Protein 7O23 (pdb70)

B-factor: mean 24.69, std 17.31, range [5.37, 80.98]

Structure (mmCIF, N/CA/C/O backbone):
data_7O23
#
_entry.id   7O23
#
_cell.length_a   57.390
_cell.length_b   57.390
_cell.length_c   516.530
_cell.angle_alpha   90.000
_cell.angle_beta   90.000
_cell.angle_gamma   120.000
#
_symmetry.space_group_name_H-M   'H 3 2'
#
loop_
_entity.id
_entity.type
_entity.pdbx_description
1 polymer 'Autotransporter adhesin BpaC,Autotransporter adhesin BpaC,General control transcription factor GCN4'
2 non-polymer GLYCEROL
3 non-polymer 'SODIUM ION'
4 water water
#
loop_
_atom_site.group_PDB
_atom_site.id
_atom_site.type_symbol
_atom_site.label_atom_id
_atom_site.label_alt_id
_atom_site.label_comp_id
_atom_site.label_asym_id
_atom_site.label_entity_id
_atom_site.label_seq_id
_atom_site.pdbx_PDB_ins_code
_atom_site.Cartn_x
_atom_site.Cartn_y
_atom_site.Cartn_z
_atom_site.occupancy
_atom_site.B_iso_or_equiv
_atom_site.auth_seq_id
_atom_site.auth_comp_id
_atom_site.auth_asym_id
_atom_site.auth_atom_id
_atom_site.pdbx_PDB_model_num
ATOM 1 N N . SER A 1 2 ? -9.64056 -10.88544 2.58156 1.000 63.91727 2 SER A N 1
ATOM 2 C CA . SER A 1 2 ? -10.82147 -11.26782 1.81692 1.000 64.36152 2 SER A CA 1
ATOM 3 C C . SER A 1 2 ? -12.11962 -11.03022 2.58856 1.000 62.99995 2 SER A C 1
ATOM 4 O O . SER A 1 2 ? -13.20260 -11.31594 2.08771 1.000 63.28113 2 SER A O 1
ATOM 11 N N . GLY A 1 3 ? -12.01534 -10.49352 3.80206 1.000 61.16065 3 GLY A N 1
ATOM 12 C CA . GLY A 1 3 ? -13.19938 -10.15205 4.55840 1.000 60.27283 3 GLY A CA 1
ATOM 13 C C . GLY A 1 3 ? -13.82740 -8.84140 4.10986 1.000 60.69188 3 GLY A C 1
ATOM 14 O O . GLY A 1 3 ? -13.23995 -8.05427 3.37041 1.000 61.28890 3 GLY A O 1
ATOM 18 N N . SER A 1 4 ? -15.05636 -8.61565 4.56983 1.000 60.44693 4 SER A N 1
ATOM 19 C CA . SER A 1 4 ? -15.75756 -7.37546 4.26379 1.000 61.40312 4 SER A CA 1
ATOM 20 C C . SER A 1 4 ? -15.05055 -6.18610 4.90234 1.000 61.83315 4 SER A C 1
ATOM 21 O O . SER A 1 4 ? -14.53917 -6.27671 6.02101 1.000 61.69706 4 SER A O 1
ATOM 29 N N . ASN A 1 5 ? -15.04579 -5.06068 4.19402 1.000 61.55080 5 ASN A N 1
ATOM 30 C CA . ASN A 1 5 ? -14.37629 -3.83928 4.64160 1.000 61.49178 5 ASN A CA 1
ATOM 31 C C . ASN A 1 5 ? -13.00344 -4.15971 5.23051 1.000 60.01996 5 ASN A C 1
ATOM 32 O O . ASN A 1 5 ? -12.68382 -3.83487 6.37490 1.000 58.67340 5 ASN A O 1
ATOM 43 N N . SER A 1 6 ? -12.18684 -4.81333 4.40962 1.000 59.96018 6 SER A N 1
ATOM 44 C CA . SER A 1 6 ? -10.90624 -5.33746 4.85087 1.000 59.39844 6 SER A CA 1
ATOM 45 C C . SER A 1 6 ? -9.84479 -5.10145 3.78981 1.000 59.89667 6 SER A C 1
ATOM 46 O O . SER A 1 6 ? -10.11460 -5.20863 2.58871 1.000 60.00994 6 SER A O 1
ATOM 54 N N . THR A 1 7 ? -8.63876 -4.78184 4.25214 1.000 60.68228 7 THR A N 1
ATOM 55 C CA . THR A 1 7 ? -7.47874 -4.54804 3.40860 1.000 62.02366 7 THR A CA 1
ATOM 56 C C . THR A 1 7 ? -6.35493 -5.46054 3.87371 1.000 62.08560 7 THR A C 1
ATOM 57 O O . THR A 1 7 ? -6.20054 -5.70439 5.07394 1.000 61.00479 7 THR A O 1
ATOM 68 N N . ALA A 1 8 ? -5.57131 -5.96395 2.91861 1.000 62.54028 8 ALA A N 1
ATOM 69 C CA . ALA A 1 8 ? -4.42125 -6.82443 3.20989 1.000 62.48443 8 ALA A CA 1
ATOM 70 C C . ALA A 1 8 ? -3.26885 -6.35395 2.32354 1.000 63.18232 8 ALA A C 1
ATOM 71 O O . ALA A 1 8 ? -3.16129 -6.75713 1.16067 1.000 64.42476 8 ALA A O 1
ATOM 78 N N . ASN A 1 9 ? -2.41645 -5.49572 2.87881 1.000 62.11828 9 ASN A N 1
ATOM 79 C CA . ASN A 1 9 ? -1.23472 -4.99551 2.19081 1.000 62.03530 9 ASN A CA 1
ATOM 80 C C . ASN A 1 9 ? -0.00827 -5.76488 2.66413 1.000 61.84416 9 ASN A C 1
ATOM 81 O O . ASN A 1 9 ? 0.14957 -6.02937 3.85943 1.000 61.06511 9 ASN A O 1
ATOM 92 N N . GLY A 1 10 ? 0.86240 -6.11063 1.72627 1.000 62.21564 10 GLY A N 1
ATOM 93 C CA . GLY A 1 10 ? 2.02796 -6.91176 2.02719 1.000 62.14869 10 GLY A CA 1
ATOM 94 C C . GLY A 1 10 ? 1.86282 -8.34900 1.56191 1.000 61.52988 10 GLY A C 1
ATOM 95 O O . GLY A 1 10 ? 0.75518 -8.87723 1.44221 1.000 61.07637 10 GLY A O 1
ATOM 99 N N . ALA A 1 11 ? 2.99585 -8.99592 1.30415 1.000 61.63789 11 ALA A N 1
ATOM 100 C CA . ALA A 1 11 ? 2.97381 -10.29624 0.64755 1.000 61.67599 11 ALA A CA 1
ATOM 101 C C . ALA A 1 11 ? 2.44394 -11.37790 1.58124 1.000 61.77311 11 ALA A C 1
ATOM 102 O O . ALA A 1 11 ? 2.87597 -11.49427 2.73346 1.000 61.51273 11 ALA A O 1
ATOM 109 N N . ASN A 1 12 ? 1.50940 -12.17648 1.06611 1.000 62.44869 12 ASN A N 1
ATOM 110 C CA . ASN A 1 12 ? 0.91288 -13.30497 1.77424 1.000 62.81712 12 ASN A CA 1
ATOM 111 C C . ASN A 1 12 ? 0.17755 -12.88036 3.04097 1.000 62.02186 12 ASN A C 1
ATOM 112 O O . ASN A 1 12 ? -0.02933 -13.69855 3.94243 1.000 61.34436 12 ASN A O 1
ATOM 123 N N . SER A 1 13 ? -0.21518 -11.61247 3.12558 1.000 61.87162 13 SER A N 1
ATOM 124 C CA . SER A 1 13 ? -1.05353 -11.16019 4.22186 1.000 62.53812 13 SER A CA 1
ATOM 125 C C . SER A 1 13 ? -2.49586 -11.59182 3.98391 1.000 60.92065 13 SER A C 1
ATOM 126 O O . SER A 1 13 ? -2.93304 -11.79936 2.84844 1.000 60.55591 13 SER A O 1
ATOM 134 N N . THR A 1 14 ? -3.24050 -11.72026 5.07703 1.000 59.87976 14 THR A N 1
ATOM 135 C CA . THR A 1 14 ? -4.59536 -12.24785 5.02511 1.000 59.42422 14 THR A CA 1
ATOM 136 C C . THR A 1 14 ? -5.49157 -11.38217 5.89226 1.000 57.94499 14 THR A C 1
ATOM 137 O O . THR A 1 14 ? -5.17181 -11.12321 7.05611 1.000 56.39367 14 THR A O 1
ATOM 148 N N . ALA A 1 15 ? -6.60618 -10.93340 5.32173 1.000 57.82981 15 ALA A N 1
ATOM 149 C CA . ALA A 1 15 ? -7.62055 -10.17417 6.04535 1.000 57.27412 15 ALA A CA 1
ATOM 150 C C . ALA A 1 15 ? -8.97035 -10.84182 5.77397 1.000 54.41354 15 ALA A C 1
ATOM 151 O O . ALA A 1 15 ? -9.80809 -10.31778 5.03792 1.000 54.50090 15 ALA A O 1
ATOM 158 N N . SER A 1 16 ? -9.16943 -12.01810 6.37484 1.000 52.98393 16 SER A N 1
ATOM 159 C CA A SER A 1 16 ? -10.39499 -12.78243 6.17530 0.276 52.60115 16 SER A CA 1
ATOM 160 C CA B SER A 1 16 ? -10.39567 -12.78007 6.17147 0.724 52.91397 16 SER A CA 1
ATOM 161 C C . SER A 1 16 ? -11.51982 -12.35408 7.10490 1.000 52.30044 16 SER A C 1
ATOM 162 O O . SER A 1 16 ? -12.69206 -12.42972 6.72217 1.000 51.19421 16 SER A O 1
ATOM 176 N N . GLY A 1 17 ? -11.19976 -11.92257 8.32087 1.000 51.06804 17 GLY A N 1
ATOM 177 C CA . GLY A 1 17 ? -12.23162 -11.42541 9.20260 1.000 50.39901 17 GLY A CA 1
ATOM 178 C C . GLY A 1 17 ? -12.95715 -10.23569 8.60578 1.000 50.63753 17 GLY A C 1
ATOM 179 O O . GLY A 1 17 ? -12.44220 -9.52465 7.73809 1.000 51.59791 17 GLY A O 1
ATOM 183 N N . ASP A 1 18 ? -14.19269 -10.03534 9.05792 1.000 49.51720 18 ASP A N 1
ATOM 184 C CA . ASP A 1 18 ? -14.92113 -8.82782 8.69415 1.000 50.25437 18 ASP A CA 1
ATOM 185 C C . ASP A 1 18 ? -14.28277 -7.63366 9.39414 1.000 49.78094 18 ASP A C 1
ATOM 186 O O . ASP A 1 18 ? -13.81214 -7.73940 10.53344 1.000 50.10619 18 ASP A O 1
ATOM 195 N N . ASN A 1 19 ? -14.25826 -6.49210 8.71194 1.000 49.43158 19 ASN A N 1
ATOM 196 C CA . ASN A 1 19 ? -13.69139 -5.26523 9.27239 1.000 49.94780 19 ASN A CA 1
ATOM 197 C C . ASN A 1 19 ? -12.25223 -5.47789 9.73977 1.000 50.27254 19 ASN A C 1
ATOM 198 O O . ASN A 1 19 ? -11.83556 -4.96137 10.77701 1.000 51.14489 19 ASN A O 1
ATOM 209 N N . SER A 1 20 ? -11.48760 -6.25519 8.97920 1.000 50.28566 20 SER A N 1
ATOM 210 C CA . SER A 1 20 ? -10.13894 -6.63344 9.37315 1.000 49.53870 20 SER A CA 1
ATOM 211 C C . SER A 1 20 ? -9.10829 -6.01829 8.43654 1.000 48.24610 20 SER A C 1
ATOM 212 O O . SER A 1 20 ? -9.37485 -5.78167 7.25626 1.000 48.30258 20 SER A O 1
ATOM 220 N N . THR A 1 21 ? -7.92338 -5.76027 8.98090 1.000 47.23531 21 THR A N 1
ATOM 221 C CA . THR A 1 21 ? -6.88262 -4.98520 8.30966 1.000 48.01912 21 THR A CA 1
ATOM 222 C C . THR A 1 21 ? -5.55376 -5.65734 8.63600 1.000 48.68353 21 THR A C 1
ATOM 223 O O . THR A 1 21 ? -5.02744 -5.48666 9.73980 1.000 47.72157 21 THR A O 1
ATOM 234 N N . ALA A 1 22 ? -5.02125 -6.41690 7.68664 1.000 50.42708 22 ALA A N 1
ATOM 235 C CA . ALA A 1 22 ? -3.71448 -7.04355 7.81953 1.000 50.56199 22 ALA A CA 1
ATOM 236 C C . ALA A 1 22 ? -2.69738 -6.24921 7.01360 1.000 49.95352 22 ALA A C 1
ATOM 237 O O . ALA A 1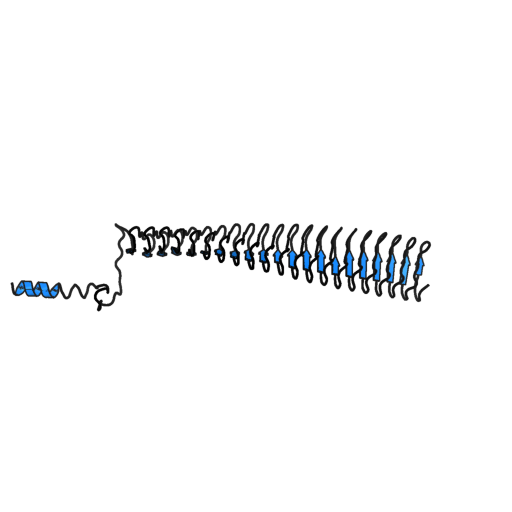 22 ? -2.99668 -5.77859 5.91291 1.000 51.05493 22 ALA A O 1
ATOM 244 N N . SER A 1 23 ? -1.49394 -6.10274 7.55700 1.000 48.29556 23 SER A N 1
ATOM 245 C CA . SER A 1 23 ? -0.44680 -5.37987 6.85039 1.000 48.73665 23 SER A CA 1
ATOM 246 C C . SER A 1 23 ? 0.91658 -5.88768 7.28581 1.000 50.10837 23 SER A C 1
ATOM 247 O O . SER A 1 23 ? 1.24306 -5.85707 8.47727 1.000 50.61364 23 SER A O 1
ATOM 255 N N . GLY A 1 24 ? 1.71057 -6.32666 6.31056 1.000 50.64346 24 GLY A N 1
ATOM 256 C CA . GLY A 1 24 ? 3.03661 -6.84936 6.56589 1.000 50.46922 24 GLY A CA 1
ATOM 257 C C . GLY A 1 24 ? 3.18972 -8.25889 6.03515 1.000 50.32241 24 GLY A C 1
ATOM 258 O O . GLY A 1 24 ? 2.19876 -8.98030 5.89616 1.000 50.91058 24 GLY A O 1
ATOM 262 N N . THR A 1 25 ? 4.42173 -8.65710 5.72612 1.000 50.64081 25 THR A N 1
ATOM 263 C CA . THR A 1 25 ? 4.67815 -9.99278 5.20054 1.000 50.68702 25 THR A CA 1
ATOM 264 C C . THR A 1 25 ? 4.09700 -11.04355 6.13956 1.000 49.35509 25 THR A C 1
ATOM 265 O O . THR A 1 25 ? 4.51851 -11.16170 7.29356 1.000 48.77152 25 THR A O 1
ATOM 276 N N . ASN A 1 26 ? 3.12785 -11.80851 5.64179 1.000 49.99257 26 ASN A N 1
ATOM 277 C CA . ASN A 1 26 ? 2.48137 -12.88423 6.38735 1.000 51.15372 26 ASN A CA 1
ATOM 278 C C . ASN A 1 26 ? 1.64772 -12.38300 7.56295 1.000 50.69090 26 ASN A C 1
ATOM 279 O O . ASN A 1 26 ? 1.38454 -13.14384 8.49932 1.000 50.28316 26 ASN A O 1
ATOM 290 N N . ALA A 1 27 ? 1.24007 -11.11751 7.55061 1.000 50.60872 27 ALA A N 1
ATOM 291 C CA . ALA A 1 27 ? 0.38004 -10.59541 8.60458 1.000 50.23555 27 ALA A CA 1
ATOM 292 C C . ALA A 1 27 ? -1.01032 -11.20293 8.45783 1.000 50.51635 27 ALA A C 1
ATOM 293 O O . ALA A 1 27 ? -1.63094 -11.09831 7.39460 1.000 50.78252 27 ALA A O 1
ATOM 300 N N . SER A 1 28 ? -1.50258 -11.83044 9.52522 1.000 48.55772 28 SER A N 1
ATOM 301 C CA A SER A 1 28 ? -2.75738 -12.57546 9.50266 0.647 48.63573 28 SER A CA 1
ATOM 302 C CA B SER A 1 28 ? -2.75880 -12.57369 9.49988 0.353 48.65973 28 SER A CA 1
ATOM 303 C C . SER A 1 28 ? -3.76885 -11.87231 10.40080 1.000 48.71738 28 SER A C 1
ATOM 304 O O . SER A 1 28 ? -3.64831 -11.91045 11.63085 1.000 49.89915 28 SER A O 1
ATOM 318 N N . ALA A 1 29 ? -4.76192 -11.23336 9.78654 1.000 47.73403 29 ALA A N 1
ATOM 319 C CA . ALA A 1 29 ? -5.87809 -10.60789 10.49188 1.000 47.57196 29 ALA A CA 1
ATOM 320 C C . ALA A 1 29 ? -7.12012 -11.42247 10.13096 1.000 46.70913 29 ALA A C 1
ATOM 321 O O . ALA A 1 29 ? -7.89963 -11.05997 9.24321 1.000 47.04813 29 ALA A O 1
ATOM 328 N N . THR A 1 30 ? -7.28497 -12.55548 10.82217 1.000 46.40514 30 THR A N 1
ATOM 329 C CA . THR A 1 30 ? -8.35656 -13.50780 10.55354 1.000 48.60631 30 THR A CA 1
ATOM 330 C C . THR A 1 30 ? -9.56021 -13.35470 11.47392 1.000 47.99805 30 THR A C 1
ATOM 331 O O . THR A 1 30 ? -10.65753 -13.78502 11.10441 1.000 49.08077 30 THR A O 1
ATOM 342 N N . GLY A 1 31 ? -9.39047 -12.77010 12.65603 1.000 46.03933 31 GLY A N 1
ATOM 343 C CA . GLY A 1 31 ? -10.52313 -12.56052 13.53093 1.000 45.01398 31 GLY A CA 1
ATOM 344 C C . GLY A 1 31 ? -11.43068 -11.45170 13.03581 1.000 45.23351 31 GLY A C 1
ATOM 345 O O . GLY A 1 31 ? -11.05271 -10.61049 12.21868 1.000 46.11963 31 GLY A O 1
ATOM 349 N N . GLU A 1 32 ? -12.66164 -11.46134 13.53693 1.000 44.59569 32 GLU A N 1
ATOM 350 C CA . GLU A 1 32 ? -13.58295 -10.36714 13.27163 1.000 46.96917 32 GLU A CA 1
ATOM 351 C C . GLU A 1 32 ? -13.07375 -9.10288 13.94245 1.000 47.05762 32 GLU A C 1
ATOM 352 O O . GLU A 1 32 ? -12.57593 -9.14487 15.06897 1.000 45.72128 32 GLU A O 1
ATOM 364 N N . ASN A 1 33 ? -13.20758 -7.96908 13.26154 1.000 47.38319 33 ASN A N 1
ATOM 365 C CA . ASN A 1 33 ? -12.69410 -6.70712 13.78812 1.000 46.68550 33 ASN A CA 1
ATOM 366 C C . ASN A 1 33 ? -11.24932 -6.87305 14.26238 1.000 46.38356 33 ASN A C 1
ATOM 367 O O . ASN A 1 33 ? -10.89341 -6.51027 15.38505 1.000 47.75930 33 ASN A O 1
ATOM 378 N N . SER A 1 34 ? -10.41809 -7.46979 13.41241 1.000 45.14070 34 SER A N 1
ATOM 379 C CA . SER A 1 34 ? -9.02455 -7.72106 13.74853 1.000 45.41695 34 SER A CA 1
ATOM 380 C C . SER A 1 34 ? -8.12146 -6.79392 12.94699 1.000 44.77864 34 SER A C 1
ATOM 381 O O . SER A 1 34 ? -8.46473 -6.36204 11.84667 1.000 45.81454 34 SER A O 1
ATOM 389 N N . THR A 1 35 ? -6.96027 -6.49138 13.51367 1.000 43.27059 35 THR A N 1
ATOM 390 C CA . THR A 1 35 ? -5.98056 -5.60904 12.89251 1.000 43.37648 35 THR A CA 1
ATOM 391 C C . THR A 1 35 ? -4.62037 -6.19376 13.22214 1.000 42.67865 35 THR A C 1
ATOM 392 O O . THR A 1 35 ? -4.26821 -6.31039 14.39735 1.000 40.20180 35 THR A O 1
ATOM 403 N N . ALA A 1 36 ? -3.88771 -6.61804 12.19969 1.000 44.03260 36 ALA A N 1
ATOM 404 C CA . ALA A 1 36 ? -2.57610 -7.22501 12.37615 1.000 43.32997 36 ALA A CA 1
ATOM 405 C C . ALA A 1 36 ? -1.56722 -6.39901 11.60275 1.000 42.66827 36 ALA A C 1
ATOM 406 O O . ALA A 1 36 ? -1.71995 -6.20295 10.38970 1.000 43.39994 36 ALA A O 1
ATOM 413 N N . THR A 1 37 ? -0.55321 -5.90754 12.30196 1.000 41.81497 37 THR A N 1
ATOM 414 C CA . THR A 1 37 ? 0.50541 -5.11164 11.70653 1.000 42.09751 37 THR A CA 1
ATOM 415 C C . THR A 1 37 ? 1.84421 -5.72923 12.07379 1.000 43.40176 37 THR A C 1
ATOM 416 O O . THR A 1 37 ? 2.10325 -5.97393 13.25765 1.000 43.31893 37 THR A O 1
ATOM 427 N N . GLY A 1 38 ? 2.70721 -5.91324 11.08584 1.000 44.57818 38 GLY A N 1
ATOM 428 C CA . GLY A 1 38 ? 4.03570 -6.44317 11.30033 1.000 44.34540 38 GLY A CA 1
ATOM 429 C C . GLY A 1 38 ? 4.21183 -7.80581 10.64822 1.000 44.27471 38 GLY A C 1
ATOM 430 O O . GLY A 1 38 ? 3.25603 -8.54903 10.41097 1.000 45.58332 38 GLY A O 1
ATOM 434 N N . THR A 1 39 ? 5.46784 -8.12695 10.34885 1.000 45.22798 39 THR A N 1
ATOM 435 C CA . THR A 1 39 ? 5.78117 -9.42463 9.76484 1.000 45.39338 39 THR A CA 1
ATOM 436 C C . THR A 1 39 ? 5.37540 -10.52698 10.73591 1.000 44.81175 39 THR A C 1
ATOM 437 O O . THR A 1 39 ? 5.72346 -10.48612 11.91733 1.000 43.39474 39 THR A O 1
ATOM 448 N N . ASP A 1 40 ? 4.64126 -11.51695 10.23623 1.000 45.21360 40 ASP A N 1
ATOM 449 C CA . ASP A 1 40 ? 4.21229 -12.67275 11.02242 1.000 45.86630 40 ASP A CA 1
ATOM 450 C C . ASP A 1 40 ? 3.31998 -12.28141 12.19523 1.000 44.49466 40 ASP A C 1
ATOM 451 O O . ASP A 1 40 ? 3.14821 -13.06274 13.14037 1.000 44.37623 40 ASP A O 1
ATOM 460 N N . SER A 1 41 ? 2.77547 -11.07073 12.17773 1.000 44.38359 41 SER A N 1
ATOM 461 C CA . SER A 1 41 ? 1.80899 -10.68396 13.19188 1.000 44.18310 41 SER A CA 1
ATOM 462 C C . SER A 1 41 ? 0.51810 -11.46683 12.99524 1.000 43.98406 41 SER A C 1
ATOM 463 O O . SER A 1 41 ? 0.16574 -11.86120 11.87855 1.000 42.46514 41 SER A O 1
ATOM 471 N N . THR A 1 42 ? -0.19611 -11.68241 14.09471 1.000 43.92797 42 THR A N 1
ATOM 472 C CA . THR A 1 42 ? -1.38981 -12.51775 14.08998 1.000 43.92052 42 THR A CA 1
ATOM 473 C C . THR A 1 42 ? -2.44907 -11.89456 14.98213 1.000 43.73445 42 THR A C 1
ATOM 474 O O . THR A 1 42 ? -2.21465 -11.68094 16.17506 1.000 43.55860 42 THR A O 1
ATOM 485 N N . ALA A 1 43 ? -3.60022 -11.58785 14.38864 1.000 42.46086 43 ALA A N 1
ATOM 486 C CA . ALA A 1 43 ? -4.79349 -11.11357 15.08230 1.000 41.23267 43 ALA A CA 1
ATOM 487 C C . ALA A 1 43 ? -5.91120 -12.07928 14.69907 1.000 40.53578 43 ALA A C 1
ATOM 488 O O . ALA A 1 43 ? -6.69614 -11.81516 13.78166 1.000 41.47963 43 ALA A O 1
ATOM 495 N N . SER A 1 44 ? -5.97326 -13.20949 15.40297 1.000 40.22131 44 SER A N 1
ATOM 496 C CA . SER A 1 44 ? -6.91876 -14.27391 15.09907 1.000 41.39034 44 SER A CA 1
ATOM 497 C C . SER A 1 44 ? -8.14763 -14.26748 15.99425 1.000 42.76755 44 SER A C 1
ATOM 498 O O . SER A 1 44 ? -9.16802 -14.85902 15.62289 1.000 43.81141 44 SER A O 1
ATOM 506 N N . GLY A 1 45 ? -8.07137 -13.64911 17.16750 1.000 42.63264 45 GLY A N 1
ATOM 507 C CA . GLY A 1 45 ? -9.22615 -13.59334 18.03141 1.000 41.83413 45 GLY A CA 1
ATOM 508 C C . GLY A 1 45 ? -10.27104 -12.62010 17.52544 1.000 42.04094 45 GLY A C 1
ATOM 509 O O . GLY A 1 45 ? -10.02412 -11.78313 16.65763 1.000 42.87631 45 GLY A O 1
ATOM 513 N N . SER A 1 46 ? -11.47393 -12.74975 18.07569 1.000 41.39506 46 SER A N 1
ATOM 514 C CA . SER A 1 46 ? -12.50465 -11.74802 17.85246 1.000 41.53037 46 SER A CA 1
ATOM 515 C C . SER A 1 46 ? -12.08971 -10.44457 18.51194 1.000 40.71049 46 SER A C 1
ATOM 516 O O . SER A 1 46 ? -11.62917 -10.43707 19.65576 1.000 40.96926 46 SER A O 1
ATOM 524 N N . ASN A 1 47 ? -12.28146 -9.33258 17.81432 1.000 40.13417 47 ASN A N 1
ATOM 525 C CA . ASN A 1 47 ? -11.90493 -8.02830 18.35124 1.000 40.68892 47 ASN A CA 1
ATOM 526 C C . ASN A 1 47 ? -10.46073 -8.06784 18.86207 1.000 39.79924 47 ASN A C 1
ATOM 527 O O . ASN A 1 47 ? -10.17841 -7.80712 20.03490 1.000 39.24364 47 ASN A O 1
ATOM 538 N N . SER A 1 48 ? -9.54285 -8.42250 17.96608 1.000 39.36753 48 SER A N 1
ATOM 539 C CA . SER A 1 48 ? -8.13690 -8.59123 18.30812 1.000 39.85379 48 SER A CA 1
ATOM 540 C C . SER A 1 48 ? -7.28066 -7.62754 17.50037 1.000 39.22277 48 SER A C 1
ATOM 541 O O . SER A 1 48 ? -7.60313 -7.29076 16.35963 1.000 39.82295 48 SER A O 1
ATOM 549 N N . THR A 1 49 ? -6.17499 -7.19916 18.10022 1.000 37.82591 49 THR A N 1
ATOM 550 C CA . THR A 1 49 ? -5.28723 -6.20593 17.50788 1.000 37.80490 49 THR A CA 1
ATOM 551 C C . THR A 1 49 ? -3.86165 -6.59783 17.85342 1.000 36.82816 49 THR A C 1
ATOM 552 O O . THR A 1 49 ? -3.51912 -6.69690 19.03293 1.000 35.56563 49 THR A O 1
ATOM 563 N N . ALA A 1 50 ? -3.03071 -6.81842 16.84244 1.000 38.62552 50 ALA A N 1
ATOM 564 C CA . ALA A 1 50 ? -1.64677 -7.21845 17.04268 1.000 38.36259 50 ALA A CA 1
ATOM 565 C C . ALA A 1 50 ? -0.74774 -6.23304 16.31731 1.000 37.71831 50 ALA A C 1
ATOM 566 O O . ALA A 1 50 ? -0.96347 -5.95432 15.13367 1.000 37.90778 50 ALA A O 1
ATOM 573 N N . ASN A 1 51 ? 0.24239 -5.68954 17.02212 1.000 38.79105 51 ASN A N 1
ATOM 574 C CA . ASN A 1 51 ? 1.22235 -4.80079 16.40612 1.000 40.07020 51 ASN A CA 1
ATOM 575 C C . ASN A 1 51 ? 2.62079 -5.23642 16.80495 1.000 40.26206 51 ASN A C 1
ATOM 576 O O . ASN A 1 51 ? 2.94383 -5.28463 17.99677 1.000 40.14138 51 ASN A O 1
ATOM 587 N N . GLY A 1 52 ? 3.44121 -5.54904 15.81056 1.000 38.89177 52 GLY A N 1
ATOM 588 C CA . GLY A 1 52 ? 4.83466 -5.89060 16.02673 1.000 38.07671 52 GLY A CA 1
ATOM 589 C C . GLY A 1 52 ? 5.17037 -7.21456 15.37299 1.000 38.20502 52 GLY A C 1
ATOM 590 O O . GLY A 1 52 ? 4.31144 -8.07579 15.17562 1.000 38.09982 52 GLY A O 1
ATOM 594 N N . THR A 1 53 ? 6.43625 -7.37040 15.00803 1.000 39.33879 53 THR A N 1
ATOM 595 C CA . THR A 1 53 ? 6.87828 -8.61853 14.40320 1.000 39.28180 53 THR A CA 1
ATOM 596 C C . THR A 1 53 ? 6.55031 -9.78085 15.33488 1.000 39.22267 53 THR A C 1
ATOM 597 O O . THR A 1 53 ? 6.80577 -9.71425 16.53647 1.000 38.43487 53 THR A O 1
ATOM 608 N N . ASN A 1 54 ? 5.96001 -10.83954 14.77782 1.000 40.96900 54 ASN A N 1
ATOM 609 C CA . ASN A 1 54 ? 5.65206 -12.07345 15.50381 1.000 41.35545 54 ASN A CA 1
ATOM 610 C C . ASN A 1 54 ? 4.72656 -11.84249 16.70120 1.000 39.87549 54 ASN A C 1
ATOM 611 O O . ASN A 1 54 ? 4.60681 -12.70630 17.57641 1.000 40.10933 54 ASN A O 1
ATOM 622 N N . SER A 1 55 ? 4.07764 -10.68338 16.75286 1.000 38.87651 55 SER A N 1
ATOM 623 C CA . SER A 1 55 ? 3.06691 -10.42250 17.76773 1.000 38.37871 55 SER A CA 1
ATOM 624 C C . SER A 1 55 ? 1.84733 -11.30866 17.54344 1.000 38.85210 55 SER A C 1
ATOM 625 O O . SER A 1 55 ? 1.50804 -11.66581 16.41104 1.000 39.02479 55 SER A O 1
ATOM 633 N N . THR A 1 56 ? 1.18546 -11.67018 18.64062 1.000 37.89149 56 THR A N 1
ATOM 634 C CA . THR A 1 56 ? 0.04064 -12.56998 18.58939 1.000 38.90359 56 THR A CA 1
ATOM 635 C C . THR A 1 56 ? -1.07164 -12.05107 19.48313 1.000 37.95450 56 THR A C 1
ATOM 636 O O . THR A 1 56 ? -0.86934 -11.87984 20.68750 1.000 38.54150 56 THR A O 1
ATOM 647 N N . ALA A 1 57 ? -2.25274 -11.85529 18.90501 1.000 36.35592 57 ALA A N 1
ATOM 648 C CA . ALA A 1 57 ? -3.47725 -11.52865 19.63422 1.000 36.93420 57 ALA A CA 1
ATOM 649 C C . ALA A 1 57 ? -4.49566 -12.59505 19.24566 1.000 37.74782 57 ALA A C 1
ATOM 650 O O . ALA A 1 57 ? -5.31347 -12.39970 18.33971 1.000 37.73451 57 ALA A O 1
ATOM 657 N N . SER A 1 58 ? -4.43117 -13.74187 19.92013 1.000 38.18728 58 SER A N 1
ATOM 658 C CA . SER A 1 58 ? -5.29437 -14.86868 19.58879 1.000 39.60191 58 SER A CA 1
ATOM 659 C C . SER A 1 58 ? -6.46002 -15.03776 20.55192 1.000 39.85038 58 SER A C 1
ATOM 660 O O . SER A 1 58 ? -7.42667 -15.72665 20.21282 1.000 41.46532 58 SER A O 1
ATOM 668 N N . GLY A 1 59 ? -6.40287 -14.43377 21.73253 1.000 39.66966 59 GLY A N 1
ATOM 669 C CA . GLY A 1 59 ? -7.56766 -14.41385 22.58416 1.000 38.05478 59 GLY A CA 1
ATOM 670 C C . GLY A 1 59 ? -8.68185 -13.57720 21.98882 1.000 38.25013 59 GLY A C 1
ATOM 671 O O . GLY A 1 59 ? -8.46453 -12.68897 21.16170 1.000 37.03697 59 GLY A O 1
ATOM 675 N N . ASN A 1 60 ? -9.90968 -13.88923 22.39434 1.000 38.59231 60 ASN A N 1
ATOM 676 C CA . ASN A 1 60 ? -11.01932 -12.98806 22.12375 1.000 38.32149 60 ASN A CA 1
ATOM 677 C C . ASN A 1 60 ? -10.84076 -11.72238 22.95434 1.000 36.41359 60 ASN A C 1
ATOM 678 O O . ASN A 1 60 ? -10.49235 -11.78130 24.13708 1.000 35.68769 60 ASN A O 1
ATOM 689 N N . ASN A 1 61 ? -11.06054 -10.56990 22.32279 1.000 35.80314 61 ASN A N 1
ATOM 690 C CA . ASN A 1 61 ? -10.84217 -9.26858 22.95121 1.000 36.07352 61 ASN A CA 1
ATOM 691 C C . ASN A 1 61 ? -9.40031 -9.13617 23.44419 1.000 35.81224 61 ASN A C 1
ATOM 692 O O . ASN A 1 61 ? -9.14238 -8.75888 24.58922 1.000 35.23108 61 ASN A O 1
ATOM 703 N N . SER A 1 62 ? -8.45104 -9.45690 22.56613 1.000 37.06824 62 SER A N 1
ATOM 704 C CA . SER A 1 62 ? -7.03700 -9.41293 22.91091 1.000 35.87159 62 SER A CA 1
ATOM 705 C C . SER A 1 62 ? -6.32107 -8.32962 22.11310 1.000 34.81707 62 SER A C 1
ATOM 706 O O . SER A 1 62 ? -6.68213 -8.02652 20.97284 1.000 35.77624 62 SER A O 1
ATOM 714 N N . THR A 1 63 ? -5.27368 -7.78089 22.71491 1.000 33.83518 63 THR A N 1
ATOM 715 C CA . THR A 1 63 ? -4.46081 -6.72813 22.12182 1.000 33.77924 63 THR A CA 1
ATOM 716 C C . THR A 1 63 ? -3.02213 -7.02433 22.50273 1.000 32.97998 63 THR A C 1
ATOM 717 O O . THR A 1 63 ? -2.71497 -7.12919 23.69024 1.000 31.37473 63 THR A O 1
ATOM 728 N N . ALA A 1 64 ? -2.14964 -7.17815 21.51565 1.000 34.57323 64 ALA A N 1
ATOM 729 C CA . ALA A 1 64 ? -0.74349 -7.45275 21.75927 1.000 34.59528 64 ALA A CA 1
ATOM 730 C C . ALA A 1 64 ? 0.07740 -6.43003 20.99817 1.000 33.79572 64 ALA A C 1
ATOM 731 O O . ALA A 1 64 ? -0.14378 -6.21895 19.79952 1.000 32.57550 64 ALA A O 1
ATOM 738 N N . SER A 1 65 ? 1.00422 -5.78101 21.69301 1.000 36.02515 65 SER A N 1
ATOM 739 C CA . SER A 1 65 ? 1.83278 -4.75933 21.07787 1.000 37.72506 65 SER A CA 1
ATOM 740 C C . SER A 1 65 ? 3.28446 -4.98715 21.45454 1.000 36.28186 65 SER A C 1
ATOM 741 O O . SER A 1 65 ? 3.61537 -5.08046 22.64186 1.000 33.64536 65 SER A O 1
ATOM 749 N N . GLY A 1 66 ? 4.14537 -5.03628 20.44167 1.000 34.85195 66 GLY A N 1
ATOM 750 C CA . GLY A 1 66 ? 5.55574 -5.27782 20.65073 1.000 32.32495 66 GLY A CA 1
ATOM 751 C C . GLY A 1 66 ? 6.02958 -6.57223 20.03029 1.000 32.95951 66 GLY A C 1
ATOM 752 O O . GLY A 1 66 ? 5.22549 -7.47355 19.79343 1.000 32.91293 66 GLY A O 1
ATOM 756 N N . THR A 1 67 ? 7.32803 -6.67471 19.76513 1.000 34.47458 67 THR A N 1
ATOM 757 C CA . THR A 1 67 ? 7.85387 -7.87999 19.14025 1.000 36.03418 67 THR A CA 1
ATOM 758 C C . THR A 1 67 ? 7.61819 -9.07400 20.05409 1.000 35.53179 67 THR A C 1
ATOM 759 O O . THR A 1 67 ? 7.92441 -9.03050 21.24797 1.000 36.39572 67 THR A O 1
ATOM 770 N N . ASN A 1 68 ? 7.06881 -10.14310 19.48920 1.000 35.49787 68 ASN A N 1
ATOM 771 C CA . ASN A 1 68 ? 6.77455 -11.38341 20.19044 1.000 35.24934 68 ASN A CA 1
ATOM 772 C C . ASN A 1 68 ? 5.71724 -11.21603 21.27616 1.000 34.40062 68 ASN A C 1
ATOM 773 O O . ASN A 1 68 ? 5.44802 -12.17158 22.02012 1.000 35.55347 68 ASN A O 1
ATOM 784 N N . ALA A 1 69 ? 5.11788 -10.03382 21.40487 1.000 34.03224 69 ALA A N 1
ATOM 785 C CA . ALA A 1 69 ? 4.09360 -9.83560 22.42050 1.000 33.60995 69 ALA A CA 1
ATOM 786 C C . ALA A 1 69 ? 2.93293 -10.78712 22.17081 1.000 32.84318 69 ALA A C 1
ATOM 787 O O . ALA A 1 69 ? 2.53362 -11.02077 21.02350 1.000 32.70251 69 ALA A O 1
ATOM 794 N N . SER A 1 70 ? 2.37995 -11.33544 23.25103 1.000 32.99588 70 SER A N 1
ATOM 795 C CA . SER A 1 70 ? 1.42251 -12.42994 23.14038 1.000 34.30250 70 SER A CA 1
ATOM 796 C C . SER A 1 70 ? 0.26080 -12.21320 24.09615 1.000 34.07925 70 SER A C 1
ATOM 797 O O . SER A 1 70 ? 0.45535 -12.14976 25.31614 1.000 35.37739 70 SER A O 1
ATOM 805 N N . ALA A 1 71 ? -0.94182 -12.11599 23.53790 1.000 33.47923 71 ALA A N 1
ATOM 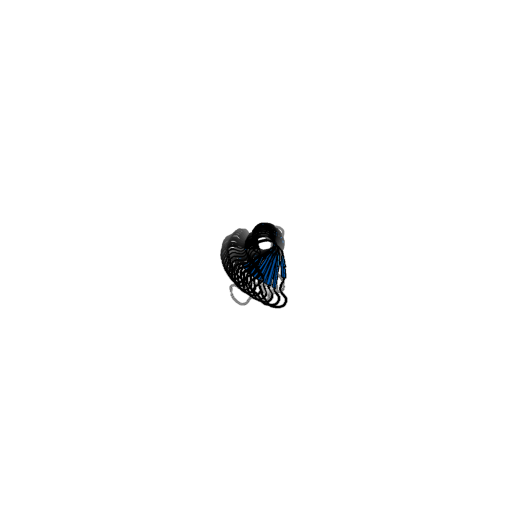806 C CA . ALA A 1 71 ? -2.19642 -11.97772 24.26967 1.000 34.30715 71 ALA A CA 1
ATOM 807 C C . ALA A 1 71 ? -3.07375 -13.15705 23.86592 1.000 34.89238 71 ALA A C 1
ATOM 808 O O . ALA A 1 71 ? -3.85739 -13.07522 22.91204 1.000 35.94872 71 ALA A O 1
ATOM 815 N N . THR A 1 72 ? -2.92940 -14.26830 24.58812 1.000 34.68695 72 THR A N 1
ATOM 816 C CA . THR A 1 72 ? -3.63061 -15.49967 24.24608 1.000 34.11564 72 THR A CA 1
ATOM 817 C C . THR A 1 72 ? -4.82987 -15.77324 25.13506 1.000 34.16101 72 THR A C 1
ATOM 818 O O . THR A 1 72 ? -5.63988 -16.64195 24.80365 1.000 34.23722 72 THR A O 1
ATOM 829 N N . GLY A 1 73 ? -4.94374 -15.08837 26.26526 1.000 33.70009 73 GLY A N 1
ATOM 830 C CA . GLY A 1 73 ? -6.09475 -15.27535 27.10922 1.000 33.25857 73 GLY A CA 1
ATOM 831 C C . GLY A 1 73 ? -7.31448 -14.54764 26.58447 1.000 32.95182 73 GLY A C 1
ATOM 832 O O . GLY A 1 73 ? -7.22874 -13.60803 25.79492 1.000 33.13428 73 GLY A O 1
ATOM 836 N N . GLU A 1 74 ? -8.48213 -15.01150 27.01515 1.000 33.05219 74 GLU A N 1
ATOM 837 C CA . GLU A 1 74 ? -9.70503 -14.25184 26.80409 1.000 33.40355 74 GLU A CA 1
ATOM 838 C C . GLU A 1 74 ? -9.57666 -12.92649 27.54787 1.000 31.94333 74 GLU A C 1
ATOM 839 O O . GLU A 1 74 ? -9.11418 -12.88260 28.69065 1.000 33.12365 74 GLU A O 1
ATOM 851 N N . ASN A 1 75 ? -9.90817 -11.83400 26.86526 1.000 31.16248 75 ASN A N 1
ATOM 852 C CA . ASN A 1 75 ? -9.84722 -10.49411 27.45050 1.000 31.42530 75 ASN A CA 1
ATOM 853 C C . ASN A 1 75 ? -8.43658 -10.15832 27.94593 1.000 29.65925 75 ASN A C 1
ATOM 854 O O . ASN A 1 75 ? -8.25097 -9.66701 29.06193 1.000 30.72349 75 ASN A O 1
ATOM 865 N N . SER A 1 76 ? -7.43486 -10.42069 27.10706 1.000 29.24811 76 SER A N 1
ATOM 866 C CA . SER A 1 76 ? -6.03811 -10.24284 27.48726 1.000 28.21228 76 SER A CA 1
ATOM 867 C C . SER A 1 76 ? -5.40369 -9.09092 26.71442 1.000 28.64008 76 SER A C 1
ATOM 868 O O . SER A 1 76 ? -5.75066 -8.82724 25.55831 1.000 29.24730 76 SER A O 1
ATOM 876 N N . THR A 1 77 ? -4.44958 -8.42302 27.35778 1.000 28.61263 77 THR A N 1
ATOM 877 C CA . THR A 1 77 ? -3.78835 -7.24624 26.80579 1.000 28.63550 77 THR A CA 1
ATOM 878 C C . THR A 1 77 ? -2.31890 -7.31639 27.18162 1.000 28.48754 77 THR A C 1
ATOM 879 O O . THR A 1 77 ? -1.99005 -7.42457 28.36161 1.000 28.55267 77 THR A O 1
ATOM 890 N N . ALA A 1 78 ? -1.43764 -7.25371 26.19098 1.000 29.22159 78 ALA A N 1
ATOM 891 C CA . ALA A 1 78 ? -0.00804 -7.38370 26.41995 1.000 29.27029 78 ALA A CA 1
ATOM 892 C C . ALA A 1 78 ? 0.69525 -6.27123 25.66970 1.000 27.32506 78 ALA A C 1
ATOM 893 O O . ALA A 1 78 ? 0.50876 -6.12302 24.45659 1.000 27.82599 78 ALA A O 1
ATOM 900 N N . THR A 1 79 ? 1.4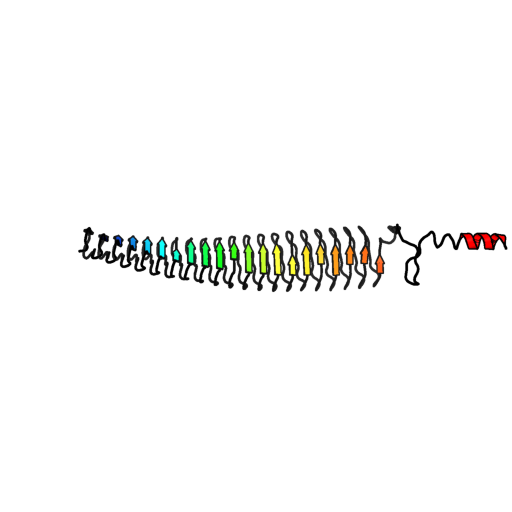6867 -5.46959 26.38679 1.000 27.06081 79 THR A N 1
ATOM 901 C CA . THR A 1 79 ? 2.27523 -4.41362 25.78988 1.000 30.28461 79 THR A CA 1
ATOM 902 C C . THR A 1 79 ? 3.73568 -4.65102 26.14233 1.000 28.78284 79 THR A C 1
ATOM 903 O O . THR A 1 79 ? 4.06475 -4.86584 27.31375 1.000 27.86105 79 THR A O 1
ATOM 914 N N . GLY A 1 80 ? 4.60479 -4.60151 25.13284 1.000 29.02785 80 GLY A N 1
ATOM 915 C CA . GLY A 1 80 ? 6.03497 -4.70502 25.35198 1.000 28.35395 80 GLY A CA 1
ATOM 916 C C . GLY A 1 80 ? 6.66364 -5.92091 24.69787 1.000 30.09812 80 GLY A C 1
ATOM 917 O O . GLY A 1 80 ? 5.98516 -6.92853 24.49782 1.000 32.71993 80 GLY A O 1
ATOM 921 N N . THR A 1 81 ? 7.94710 -5.84387 24.35040 1.000 31.69730 81 THR A N 1
ATOM 922 C CA . THR A 1 81 ? 8.61980 -6.99576 23.75853 1.000 33.10735 81 THR A CA 1
ATOM 923 C C . THR A 1 81 ? 8.55314 -8.18011 24.72035 1.000 32.00483 81 THR A C 1
ATOM 924 O O . THR A 1 81 ? 8.86652 -8.05546 25.90866 1.000 32.86246 81 THR A O 1
ATOM 935 N N . ASP A 1 82 ? 8.12324 -9.33041 24.20548 1.000 30.81701 82 ASP A N 1
ATOM 936 C CA . ASP A 1 82 ? 8.08461 -10.59185 24.94306 1.000 29.44242 82 ASP A CA 1
ATOM 937 C C . ASP A 1 82 ? 7.08786 -10.57644 26.10388 1.000 29.85999 82 ASP A C 1
ATOM 938 O O . ASP A 1 82 ? 7.13521 -11.44373 26.98084 1.000 31.55736 82 ASP A O 1
ATOM 947 N N . SER A 1 83 ? 6.17468 -9.61489 26.13476 1.000 30.01780 83 SER A N 1
ATOM 948 C CA . SER A 1 83 ? 5.12551 -9.64506 27.13823 1.000 28.87278 83 SER A CA 1
ATOM 949 C C . SER A 1 83 ? 4.16156 -10.79020 26.84021 1.000 29.41176 83 SER A C 1
ATOM 950 O O . SER A 1 83 ? 4.03212 -11.24368 25.70341 1.000 29.99273 83 SER A O 1
ATOM 958 N N . ALA A 1 84 ? 3.49453 -11.27885 27.88319 1.000 30.63371 84 ALA A N 1
ATOM 959 C CA . ALA A 1 84 ? 2.57937 -12.40469 27.74177 1.000 29.93184 84 ALA A CA 1
ATOM 960 C C . ALA A 1 84 ? 1.40506 -12.21047 28.68251 1.000 29.00942 84 ALA A C 1
ATOM 961 O O . ALA A 1 84 ? 1.59080 -12.15704 29.90440 1.000 27.95123 84 ALA A O 1
ATOM 968 N N . ALA A 1 85 ? 0.20548 -12.10681 28.12026 1.000 29.07334 85 ALA A N 1
ATOM 969 C CA . ALA A 1 85 ? -1.04022 -12.06108 28.88333 1.000 29.37304 85 ALA A CA 1
ATOM 970 C C . ALA A 1 85 ? -1.80897 -13.31732 28.49084 1.000 29.72849 85 ALA A C 1
ATOM 971 O O . ALA A 1 85 ? -2.53548 -13.32488 27.49065 1.000 31.04831 85 ALA A O 1
ATOM 978 N N . SER A 1 86 ? -1.64973 -14.38185 29.28199 1.000 28.84027 86 SER A N 1
ATOM 979 C CA . SER A 1 86 ? -2.17480 -15.69272 28.92668 1.000 29.35120 86 SER A CA 1
ATOM 980 C C . SER A 1 86 ? -3.34591 -16.14786 29.78035 1.000 28.67668 86 SER A C 1
ATOM 981 O O . SER A 1 86 ? -4.05865 -17.06829 29.37685 1.000 29.11482 86 SER A O 1
ATOM 989 N N . GLY A 1 87 ? -3.56425 -15.53841 30.94157 1.000 27.40499 87 GLY A N 1
ATOM 990 C CA . GLY A 1 87 ? -4.72878 -15.87079 31.72950 1.000 27.99157 87 GLY A CA 1
ATOM 991 C C . GLY A 1 87 ? -5.98847 -15.22854 31.18055 1.000 27.84010 87 GLY A C 1
ATOM 992 O O . GLY A 1 87 ? -5.94904 -14.34691 30.32471 1.000 27.49312 87 GLY A O 1
ATOM 996 N N . THR A 1 88 ? -7.13030 -15.71057 31.66215 1.000 28.93283 88 THR A N 1
ATOM 997 C CA . THR A 1 88 ? -8.38376 -15.00578 31.43527 1.000 29.03820 88 THR A CA 1
ATOM 998 C C . THR A 1 88 ? -8.33091 -13.67311 32.17751 1.000 27.33883 88 THR A C 1
ATOM 999 O O . THR A 1 88 ? -7.87825 -13.60306 33.31977 1.000 28.75170 88 THR A O 1
ATOM 1010 N N . ASN A 1 89 ? -8.76263 -12.60538 31.51270 1.000 27.31915 89 ASN A N 1
ATOM 1011 C CA . ASN A 1 89 ? -8.76758 -11.26332 32.09800 1.000 26.58593 89 ASN A CA 1
ATOM 1012 C C . ASN A 1 89 ? -7.38040 -10.84390 32.58678 1.000 24.86774 89 ASN A C 1
ATOM 1013 O O . ASN A 1 89 ? -7.21641 -10.36086 33.71202 1.000 24.16595 89 ASN A O 1
ATOM 1024 N N . SER A 1 90 ? -6.37727 -11.00817 31.72616 1.000 22.86708 90 SER A N 1
ATOM 1025 C CA . SER A 1 90 ? -4.98724 -10.76295 32.09763 1.000 23.56336 90 SER A CA 1
ATOM 1026 C C . SER A 1 90 ? -4.42615 -9.56940 31.33576 1.000 25.15771 90 SER A C 1
ATOM 1027 O O . SER A 1 90 ? -4.73498 -9.36962 30.15264 1.000 25.59406 90 SER A O 1
ATOM 1035 N N . THR A 1 91 ? -3.57056 -8.80119 32.00560 1.000 24.12075 91 THR A N 1
ATOM 1036 C CA . THR A 1 91 ? -3.02252 -7.56760 31.46077 1.000 23.63698 91 THR A CA 1
ATOM 1037 C C . THR A 1 91 ? -1.55490 -7.46881 31.83784 1.000 22.96385 91 THR A C 1
ATOM 1038 O O . THR A 1 91 ? -1.20666 -7.58757 33.01115 1.000 23.67025 91 THR A O 1
ATOM 1049 N N . ALA A 1 92 ? -0.70277 -7.24935 30.84224 1.000 24.18127 92 ALA A N 1
ATOM 1050 C CA . ALA A 1 92 ? 0.73576 -7.18226 31.03710 1.000 25.76407 92 ALA A CA 1
ATOM 1051 C C . ALA A 1 92 ? 1.25817 -5.95757 30.31078 1.000 26.19537 92 ALA A C 1
ATOM 1052 O O . ALA A 1 92 ? 0.89953 -5.72333 29.15164 1.000 25.35795 92 ALA A O 1
ATOM 1059 N N A ASN A 1 93 ? 2.05798 -5.14875 30.99875 0.425 26.38400 93 ASN A N 1
ATOM 1060 N N B ASN A 1 93 ? 2.11990 -5.19731 30.97696 0.575 25.99903 93 ASN A N 1
ATOM 1061 C CA A ASN A 1 93 ? 2.70221 -3.99418 30.38199 0.425 27.32667 93 ASN A CA 1
ATOM 1062 C CA B ASN A 1 93 ? 2.69804 -3.98042 30.41560 0.575 27.07606 93 ASN A CA 1
ATOM 1063 C C A ASN A 1 93 ? 4.16038 -3.97539 30.80668 0.425 25.48964 93 ASN A C 1
ATOM 1064 C C B ASN A 1 93 ? 4.16596 -3.94310 30.81419 0.575 25.33437 93 ASN A C 1
ATOM 1065 O O A ASN A 1 93 ? 4.46220 -3.90676 32.00165 0.425 25.46948 93 ASN A O 1
ATOM 1066 O O B ASN A 1 93 ? 4.48327 -3.83036 32.00212 0.575 25.70595 93 ASN A O 1
ATOM 1087 N N . GLY A 1 94 ? 5.05418 -4.05832 29.83059 1.000 24.24933 94 GLY A N 1
ATOM 1088 C CA . GLY A 1 94 ? 6.48346 -4.01168 30.07682 1.000 23.51460 94 GLY A CA 1
ATOM 1089 C C . GLY A 1 94 ? 7.18676 -5.19673 29.44529 1.000 25.47384 94 GLY A C 1
ATOM 1090 O O . GLY A 1 94 ? 6.60809 -6.26991 29.25829 1.000 24.88401 94 GLY A O 1
ATOM 1094 N N . THR A 1 95 ? 8.45902 -4.99961 29.11117 1.000 27.14333 95 THR A N 1
ATOM 1095 C CA . THR A 1 95 ? 9.21978 -6.03790 28.43421 1.000 28.06973 95 THR A CA 1
ATOM 1096 C C . THR A 1 95 ? 9.31260 -7.27618 29.31334 1.000 26.62866 95 THR A C 1
ATOM 1097 O O . THR A 1 95 ? 9.67996 -7.20275 30.49006 1.000 27.13484 95 THR A O 1
ATOM 1108 N N . ASN A 1 96 ? 8.94505 -8.41531 28.73774 1.000 26.67662 96 ASN A N 1
ATOM 1109 C CA . ASN A 1 96 ? 8.99179 -9.70001 29.41432 1.000 26.95558 96 ASN A CA 1
ATOM 1110 C C . ASN A 1 96 ? 8.07720 -9.75521 30.63143 1.000 26.71310 96 ASN A C 1
ATOM 1111 O O . ASN A 1 96 ? 8.29019 -10.57549 31.52871 1.000 28.07261 96 ASN A O 1
ATOM 1122 N N . SER A 1 97 ? 7.06869 -8.89003 30.70261 1.000 26.16527 97 SER A N 1
ATOM 1123 C CA . SER A 1 97 ? 6.08441 -9.01591 31.76743 1.000 25.83400 97 SER A CA 1
ATOM 1124 C C . SER A 1 97 ? 5.20090 -10.22274 31.48081 1.000 27.36321 97 SER A C 1
ATOM 1125 O O . SER A 1 97 ? 4.99071 -10.60723 30.32883 1.000 26.07328 97 SER A O 1
ATOM 1133 N N . THR A 1 98 ? 4.68476 -10.82963 32.54121 1.000 27.32380 98 THR A N 1
ATOM 1134 C CA . THR A 1 98 ? 3.85417 -12.01987 32.41778 1.000 27.20876 98 THR A CA 1
ATOM 1135 C C . THR A 1 98 ? 2.63947 -11.86802 33.31386 1.000 27.99270 98 THR A C 1
ATOM 1136 O O . THR A 1 98 ? 2.78431 -11.62720 34.51277 1.000 28.12625 98 THR A O 1
ATOM 1147 N N . ALA A 1 99 ? 1.45014 -12.00523 32.73699 1.000 24.36831 99 ALA A N 1
ATOM 1148 C CA . ALA A 1 99 ? 0.19610 -12.04639 33.48964 1.000 25.76162 99 ALA A CA 1
ATOM 1149 C C . ALA A 1 99 ? -0.43140 -13.37521 33.08469 1.000 23.72188 99 ALA A C 1
ATOM 1150 O O . ALA A 1 99 ? -1.17998 -13.45138 32.10457 1.000 24.48214 99 ALA A O 1
ATOM 1157 N N . SER A 1 100 ? -0.07221 -14.43793 33.81013 1.000 22.31485 100 SER A N 1
ATOM 1158 C CA . SER A 1 100 ? -0.46846 -15.79741 33.46537 1.000 24.84232 100 SER A CA 1
ATOM 1159 C C . SER A 1 100 ? -1.57382 -16.34243 34.34892 1.000 25.06681 100 SER A C 1
ATOM 1160 O O . SER A 1 100 ? -2.21998 -17.32451 33.97059 1.000 26.40949 100 SER A O 1
ATOM 1168 N N . GLY A 1 101 ? -1.80376 -15.73676 35.50797 1.000 25.88666 101 GLY A N 1
ATOM 1169 C CA . GLY A 1 101 ? -2.95525 -16.09757 36.29341 1.000 25.75725 101 GLY A CA 1
ATOM 1170 C C . GLY A 1 101 ? -4.23438 -15.57487 35.67334 1.000 25.46053 101 GLY A C 1
ATOM 1171 O O . GLY A 1 101 ? -4.24325 -14.64053 34.87072 1.000 24.87456 101 GLY A O 1
ATOM 1175 N N . ASP A 1 102 ? -5.34159 -16.20722 36.03415 1.000 25.10431 102 ASP A N 1
ATOM 1176 C CA . ASP A 1 102 ? -6.62951 -15.61927 35.71984 1.000 25.15538 102 ASP A CA 1
ATOM 1177 C C . ASP A 1 102 ? -6.82480 -14.37367 36.58109 1.000 23.11069 102 ASP A C 1
ATOM 1178 O O . ASP A 1 102 ? -6.46602 -14.34780 37.76011 1.000 22.67484 102 ASP A O 1
ATOM 1187 N N . ASN A 1 103 ? -7.35369 -13.31994 35.96594 1.000 23.73963 103 ASN A N 1
ATOM 1188 C CA . ASN A 1 103 ? -7.55705 -12.04053 36.63854 1.000 22.67865 103 ASN A CA 1
ATOM 1189 C C . ASN A 1 103 ? -6.23895 -11.47816 37.16301 1.000 21.58119 103 ASN A C 1
ATOM 1190 O O . ASN A 1 103 ? -6.16250 -10.99283 38.29207 1.000 20.88505 103 ASN A O 1
ATOM 1201 N N . SER A 1 104 ? -5.19436 -11.53937 36.34351 1.000 21.52622 104 SER A N 1
ATOM 1202 C CA . SER A 1 104 ? -3.86778 -11.10554 36.74671 1.000 21.36719 104 SER A CA 1
ATOM 1203 C C . SER A 1 104 ? -3.42816 -9.87956 35.95612 1.000 20.52137 104 SER A C 1
ATOM 1204 O O . SER A 1 104 ? -3.79214 -9.69594 34.79122 1.000 22.84318 104 SER A O 1
ATOM 1212 N N . THR A 1 105 ? -2.62884 -9.04059 36.61311 1.000 19.22802 105 THR A N 1
ATOM 1213 C CA . THR A 1 105 ? -2.21372 -7.75362 36.07949 1.000 19.88462 105 THR A CA 1
ATOM 1214 C C . THR A 1 105 ? -0.76574 -7.53649 36.48090 1.000 18.87714 105 THR A C 1
ATOM 1215 O O . THR A 1 105 ? -0.44988 -7.54416 37.67174 1.000 19.95476 105 THR A O 1
ATOM 1226 N N . ALA A 1 106 ? 0.10905 -7.34733 35.49001 1.000 18.91583 106 ALA A N 1
ATOM 1227 C CA . ALA A 1 106 ? 1.54144 -7.23499 35.72006 1.000 20.74645 106 ALA A CA 1
ATOM 1228 C C . ALA A 1 106 ? 2.09715 -6.05850 34.93703 1.000 20.65154 106 ALA A C 1
ATOM 1229 O O . ALA A 1 106 ? 1.93281 -5.99001 33.71254 1.000 21.44265 106 ALA A O 1
ATOM 1236 N N . SER A 1 107 ? 2.76689 -5.14428 35.63489 1.000 19.68702 107 SER A N 1
ATOM 1237 C CA . SER A 1 107 ? 3.23831 -3.89729 35.04655 1.000 21.17174 107 SER A CA 1
ATOM 1238 C C . SER A 1 107 ? 4.68332 -3.68282 35.47692 1.000 19.41447 107 SER A C 1
ATOM 1239 O O . SER A 1 107 ? 4.97794 -3.63498 36.67700 1.000 21.83018 107 SER A O 1
ATOM 1247 N N . GLY A 1 108 ? 5.57821 -3.59177 34.49727 1.000 21.69540 108 GLY A N 1
ATOM 1248 C CA . GLY A 1 108 ? 6.99023 -3.37858 34.72922 1.000 22.10671 108 GLY A CA 1
ATOM 1249 C C . GLY A 1 108 ? 7.78943 -4.44988 34.02024 1.000 22.52521 108 GLY A C 1
ATOM 1250 O O . GLY A 1 108 ? 7.30828 -5.56308 33.77627 1.000 23.91915 108 GLY A O 1
ATOM 1254 N N . THR A 1 109 ? 9.01710 -4.11507 33.66076 1.000 21.40237 109 THR A N 1
ATOM 1255 C CA . THR A 1 109 ? 9.87998 -5.08634 33.00485 1.000 23.33686 109 THR A CA 1
ATOM 1256 C C . THR A 1 109 ? 10.05721 -6.28554 33.92817 1.000 23.53558 109 THR A C 1
ATOM 1257 O O . THR A 1 109 ? 10.32292 -6.13428 35.12108 1.000 22.15733 109 THR A O 1
ATOM 1268 N N . ASN A 1 110 ? 9.84404 -7.47875 33.39107 1.000 24.11766 110 ASN A N 1
ATOM 1269 C CA . ASN A 1 110 ? 9.99496 -8.73392 34.12031 1.000 23.49753 110 ASN A CA 1
ATOM 1270 C C . ASN A 1 110 ? 9.02534 -8.87713 35.29617 1.000 22.67808 110 ASN A C 1
ATOM 1271 O O . ASN A 1 110 ? 9.23716 -9.73911 36.16056 1.000 20.83479 110 ASN A O 1
ATOM 1282 N N . ALA A 1 111 ? 7.98631 -8.04372 35.37512 1.000 21.66647 111 ALA A N 1
ATOM 1283 C CA . ALA A 1 111 ? 6.94937 -8.23679 36.38259 1.000 22.14636 111 ALA A CA 1
ATOM 1284 C C . ALA A 1 111 ? 6.17990 -9.52093 36.08756 1.000 22.85083 111 ALA A C 1
ATOM 1285 O O . ALA A 1 111 ? 5.96889 -9.88974 34.93243 1.000 21.79206 111 ALA A O 1
ATOM 1292 N N . SER A 1 112 ? 5.74138 -10.19870 37.14807 1.000 21.69615 112 SER A N 1
ATOM 1293 C CA . SER A 1 112 ? 5.16647 -11.53951 37.03434 1.000 23.58871 112 SER A CA 1
ATOM 1294 C C . SER A 1 112 ? 3.94770 -11.63861 37.93809 1.000 22.87150 112 SER A C 1
ATOM 1295 O O . SER A 1 112 ? 4.08941 -11.60881 39.15921 1.000 23.31958 112 SER A O 1
ATOM 1303 N N . ALA A 1 113 ? 2.75759 -11.76424 37.35109 1.000 22.22660 113 ALA A N 1
ATOM 1304 C CA . ALA A 1 113 ? 1.52265 -11.99121 38.11166 1.000 21.03728 113 ALA A CA 1
ATOM 1305 C C . ALA A 1 113 ? 1.01855 -13.36886 37.68417 1.000 21.58234 113 ALA A C 1
ATOM 1306 O O . ALA A 1 113 ? 0.34770 -13.50940 36.65781 1.000 21.61867 113 ALA A O 1
ATOM 1313 N N . THR A 1 114 ? 1.36895 -14.39308 38.46225 1.000 21.68322 114 THR A N 1
ATOM 1314 C CA . THR A 1 114 ? 1.08608 -15.77522 38.10501 1.000 23.08334 114 THR A CA 1
ATOM 1315 C C . THR A 1 114 ? -0.00011 -16.40958 38.95850 1.000 21.99099 114 THR A C 1
ATOM 1316 O O . THR A 1 114 ? -0.50248 -17.47677 38.59702 1.000 23.01540 114 THR A O 1
ATOM 1327 N N . GLY A 1 115 ? -0.38067 -15.78661 40.07374 1.000 21.14096 115 GLY A N 1
ATOM 1328 C CA . GLY A 1 115 ? -1.46215 -16.31852 40.86822 1.000 19.91671 115 GLY A CA 1
ATOM 1329 C C . GLY A 1 115 ? -2.82729 -15.91384 40.34133 1.000 19.91754 115 GLY A C 1
ATOM 1330 O O . GLY A 1 115 ? -2.96982 -14.96386 39.56873 1.000 21.05010 115 GLY A O 1
ATOM 1334 N N . GLU A 1 116 ? -3.84353 -16.65837 40.76869 1.000 21.54697 116 GLU A N 1
ATOM 1335 C CA . GLU A 1 116 ? -5.21362 -16.22667 40.53260 1.000 21.19708 116 GLU A CA 1
ATOM 1336 C C . GLU A 1 116 ? -5.44355 -14.90395 41.24764 1.000 20.36529 116 GLU A C 1
ATOM 1337 O O . GLU A 1 116 ? -5.07014 -14.74413 42.40960 1.000 20.67365 116 GLU A O 1
ATOM 1349 N N . ASN A 1 117 ? -6.06852 -13.95115 40.55727 1.000 20.08433 117 ASN A N 1
ATOM 1350 C CA . ASN A 1 117 ? -6.39053 -12.65140 41.15688 1.000 19.72341 117 ASN A CA 1
ATOM 1351 C C . ASN A 1 117 ? -5.14627 -11.92222 41.66195 1.000 18.74793 117 ASN A C 1
ATOM 1352 O O . ASN A 1 117 ? -5.18509 -11.24570 42.70009 1.000 18.30167 117 ASN A O 1
ATOM 1363 N N . SER A 1 118 ? -4.03551 -12.04525 40.93925 1.000 18.97266 118 SER A N 1
ATOM 1364 C CA . SER A 1 118 ? -2.77641 -11.46088 41.38132 1.000 17.61473 118 SER A CA 1
ATOM 1365 C C . SER A 1 118 ? -2.46064 -10.17816 40.62374 1.000 16.34681 118 SER A C 1
ATOM 1366 O O . SER A 1 118 ? -2.86179 -9.99040 39.47524 1.000 16.60190 118 SER A O 1
ATOM 1374 N N . THR A 1 119 ? -1.72400 -9.29235 41.28112 1.000 16.36553 119 THR A N 1
ATOM 1375 C CA . THR A 1 119 ? -1.40887 -7.97971 40.73383 1.000 16.56853 119 THR A CA 1
ATOM 1376 C C . THR A 1 119 ? 0.01623 -7.63979 41.14029 1.000 15.96330 119 THR A C 1
ATOM 1377 O O . THR A 1 119 ? 0.31824 -7.58991 42.34039 1.000 15.93485 119 THR A O 1
ATOM 1388 N N . ALA A 1 120 ? 0.87759 -7.40028 40.14749 1.000 17.52852 120 ALA A N 1
ATOM 1389 C CA . ALA A 1 120 ? 2.27919 -7.06843 40.37208 1.000 15.95884 120 ALA A CA 1
ATOM 1390 C C . ALA A 1 120 ? 2.61538 -5.79381 39.62162 1.000 17.61231 120 ALA A C 1
ATOM 1391 O O . ALA A 1 120 ? 2.43169 -5.72342 38.40240 1.000 17.40321 120 ALA A O 1
ATOM 1398 N N . THR A 1 121 ? 3.11522 -4.79562 40.33729 1.000 16.03635 121 THR A N 1
ATOM 1399 C CA . THR A 1 121 ? 3.50155 -3.51340 39.76087 1.000 16.71534 121 THR A CA 1
ATOM 1400 C C . THR A 1 121 ? 4.93795 -3.23291 40.16119 1.000 17.83077 121 THR A C 1
ATOM 1401 O O . THR A 1 121 ? 5.25586 -3.20676 41.35398 1.000 17.94944 121 THR A O 1
ATOM 1412 N N . GLY A 1 122 ? 5.80244 -3.03161 39.17323 1.000 15.72409 122 GLY A N 1
ATOM 1413 C CA . GLY A 1 122 ? 7.19640 -2.75741 39.43502 1.000 16.99829 122 GLY A CA 1
ATOM 1414 C C . GLY A 1 122 ? 8.13554 -3.71090 38.72812 1.000 17.47222 122 GLY A C 1
ATOM 1415 O O . GLY A 1 122 ? 7.80612 -4.88223 38.51646 1.000 18.03524 122 GLY A O 1
ATOM 1419 N N . THR A 1 123 ? 9.31072 -3.22115 38.35593 1.000 16.82774 123 THR A N 1
ATOM 1420 C CA . THR A 1 123 ? 10.28640 -4.07576 37.70069 1.000 18.06892 123 THR A CA 1
ATOM 1421 C C . THR A 1 123 ? 10.60875 -5.26578 38.59333 1.000 19.37214 123 THR A C 1
ATOM 1422 O O . THR A 1 123 ? 10.89304 -5.10973 39.78350 1.000 20.74979 123 THR A O 1
ATOM 1433 N N . ALA A 1 124 ? 10.52815 -6.46490 38.01872 1.000 19.12346 124 ALA A N 1
ATOM 1434 C CA . ALA A 1 124 ? 10.88228 -7.69888 38.71639 1.000 19.56317 124 ALA A CA 1
ATOM 1435 C C . ALA A 1 124 ? 10.04500 -7.92774 39.97384 1.000 19.84493 124 ALA A C 1
ATOM 1436 O O . ALA A 1 124 ? 10.47383 -8.61944 40.89695 1.000 19.62214 124 ALA A O 1
ATOM 1443 N N . SER A 1 125 ? 8.83960 -7.36154 40.01865 1.000 17.94770 125 SER A N 1
ATOM 1444 C CA . SER A 1 125 ? 7.88754 -7.69267 41.06778 1.000 18.23935 125 SER A CA 1
ATOM 1445 C C . SER A 1 125 ? 7.25460 -9.04737 40.78285 1.000 18.37990 125 SER A C 1
ATOM 1446 O O . SER A 1 125 ? 7.14281 -9.47944 39.62939 1.000 18.85691 125 SER A O 1
ATOM 1454 N N . THR A 1 126 ? 6.83391 -9.72537 41.84663 1.000 17.08267 126 THR A N 1
ATOM 1455 C CA . THR A 1 126 ? 6.28174 -11.07363 41.73954 1.000 16.94651 126 THR A CA 1
ATOM 1456 C C . THR A 1 126 ? 5.04885 -11.17225 42.62143 1.000 16.10186 126 THR A C 1
ATOM 1457 O O . THR A 1 126 ? 5.14424 -10.97739 43.83525 1.000 17.19043 126 THR A O 1
ATOM 1468 N N . ALA A 1 127 ? 3.90557 -11.48713 42.02202 1.000 16.77070 127 ALA A N 1
ATOM 1469 C CA . ALA A 1 127 ? 2.67143 -11.79227 42.75121 1.000 18.31785 127 ALA A CA 1
ATOM 1470 C C . ALA A 1 127 ? 2.30820 -13.22049 42.34173 1.000 18.64593 127 ALA A C 1
ATOM 1471 O O . ALA A 1 127 ? 1.58877 -13.44465 41.36165 1.000 19.25395 127 ALA A O 1
ATOM 1478 N N . SER A 1 128 ? 2.84012 -14.18967 43.08046 1.000 17.54507 128 SER A N 1
ATOM 1479 C CA . SER A 1 128 ? 2.68035 -15.59233 42.73997 1.000 17.05255 128 SER A CA 1
ATOM 1480 C C . SER A 1 128 ? 1.67171 -16.31974 43.61288 1.000 18.79096 128 SER A C 1
ATOM 1481 O O . SER A 1 128 ? 1.24126 -17.41791 43.24442 1.000 20.12005 128 SER A O 1
ATOM 1489 N N . GLY A 1 129 ? 1.30009 -15.76988 44.75031 1.000 18.59130 129 GLY A N 1
ATOM 1490 C CA . GLY A 1 129 ? 0.27219 -16.39597 45.54050 1.000 17.35751 129 GLY A CA 1
ATOM 1491 C C . GLY A 1 129 ? -1.11685 -16.15506 44.97395 1.000 17.46565 129 GLY A C 1
ATOM 1492 O O . GLY A 1 129 ? -1.35659 -15.23466 44.19605 1.000 17.06680 129 GLY A O 1
ATOM 1496 N N . SER A 1 130 ? -2.03907 -17.03115 45.35347 1.000 17.27739 130 SER A N 1
ATOM 1497 C CA A SER A 1 130 ? -3.44788 -16.75718 45.11769 0.522 16.76468 130 SER A CA 1
ATOM 1498 C CA B SER A 1 130 ? -3.45147 -16.76155 45.12782 0.478 16.84266 130 SER A CA 1
ATOM 1499 C C . SER A 1 130 ? -3.83928 -15.47520 45.84816 1.000 16.64832 130 SER A C 1
ATOM 1500 O O . SER A 1 130 ? -3.46633 -15.25500 46.99858 1.000 16.51199 130 SER A O 1
ATOM 1515 N N . ASN A 1 131 ? -4.58345 -14.61546 45.16337 1.000 16.10793 131 ASN A N 1
ATOM 1516 C CA . ASN A 1 131 ? -5.06277 -13.36644 45.74747 1.000 16.28771 131 ASN A CA 1
ATOM 1517 C C . ASN A 1 131 ? -3.91588 -12.53020 46.30545 1.000 14.87530 131 ASN A C 1
ATOM 1518 O O . ASN A 1 131 ? -4.01368 -11.94105 47.39222 1.000 17.16044 131 ASN A O 1
ATOM 1529 N N . SER A 1 132 ? -2.82250 -12.44704 45.55298 1.000 15.08955 132 SER A N 1
ATOM 1530 C CA . SER A 1 132 ? -1.63173 -11.73837 46.00220 1.000 14.07379 132 SER A CA 1
ATOM 1531 C C . SER A 1 132 ? -1.46369 -10.41815 45.26040 1.000 15.46612 132 SER A C 1
ATOM 1532 O O . SER A 1 132 ? -1.87442 -10.26696 44.09853 1.000 15.09291 132 SER A O 1
ATOM 1540 N N . THR A 1 133 ? -0.83427 -9.46862 45.95073 1.000 13.49419 133 THR A N 1
ATOM 1541 C CA . THR A 1 133 ? -0.63890 -8.11665 45.43985 1.000 13.17620 133 THR A CA 1
ATOM 1542 C C . THR A 1 133 ? 0.75504 -7.65287 45.82363 1.000 12.64699 133 THR A C 1
ATOM 1543 O O . THR A 1 133 ? 1.10750 -7.64631 47.01223 1.000 15.12786 133 THR A O 1
ATOM 1554 N N . ALA A 1 134 ? 1.53706 -7.27551 44.81195 1.000 14.36061 134 ALA A N 1
ATOM 1555 C CA . ALA A 1 134 ? 2.89003 -6.76763 44.98327 1.000 14.08971 134 ALA A CA 1
ATOM 1556 C C . ALA A 1 134 ? 3.00409 -5.44388 44.25144 1.000 15.45119 134 ALA A C 1
ATOM 1557 O O . ALA A 1 134 ? 2.63263 -5.34047 43.07978 1.000 16.71437 134 ALA A O 1
ATOM 1564 N N . ASN A 1 135 ? 3.52284 -4.43410 44.93255 1.000 15.68601 135 ASN A N 1
ATOM 1565 C CA . ASN A 1 135 ? 3.67570 -3.10032 44.35446 1.000 15.12483 135 ASN A CA 1
ATOM 1566 C C . ASN A 1 135 ? 5.01246 -2.55455 44.82105 1.000 17.04518 135 ASN A C 1
ATOM 1567 O O . ASN A 1 135 ? 5.15818 -2.18751 45.98835 1.000 15.09105 135 ASN A O 1
ATOM 1578 N N . GLY A 1 136 ? 5.97054 -2.48752 43.90418 1.000 16.20112 136 GLY A N 1
ATOM 1579 C CA . GLY A 1 136 ? 7.33126 -2.09939 44.20871 1.000 15.91565 136 GLY A CA 1
ATOM 1580 C C . GLY A 1 136 ? 8.30337 -2.91890 43.38629 1.000 16.39358 136 GLY A C 1
ATOM 1581 O O . GLY A 1 136 ? 8.06970 -4.11219 43.17946 1.000 15.93768 136 GLY A O 1
ATOM 1585 N N . ALA A 1 137 ? 9.37430 -2.30443 42.88342 1.000 16.61627 137 ALA A N 1
ATOM 1586 C CA . ALA A 1 137 ? 10.38735 -3.08090 42.18775 1.000 17.25567 137 ALA A CA 1
ATOM 1587 C C . ALA A 1 137 ? 10.93338 -4.13315 43.13871 1.000 16.30247 137 ALA A C 1
ATOM 1588 O O . ALA A 1 137 ? 11.12504 -3.87271 44.32980 1.000 15.24085 137 ALA A O 1
ATOM 1595 N N . ASN A 1 138 ? 11.13430 -5.34408 42.62682 1.000 16.95349 138 ASN A N 1
ATOM 1596 C CA . ASN A 1 138 ? 11.72470 -6.44474 43.38101 1.000 16.97895 138 ASN A CA 1
ATOM 1597 C C . ASN A 1 138 ? 10.85929 -6.92599 44.54183 1.000 16.02236 138 ASN A C 1
ATOM 1598 O O . ASN A 1 138 ? 11.34593 -7.69419 45.38137 1.000 18.29680 138 ASN A O 1
ATOM 1609 N N . SER A 1 139 ? 9.59620 -6.51206 44.61536 1.000 15.32399 139 SER A N 1
ATOM 1610 C CA . SER A 1 139 ? 8.72380 -6.96910 45.67648 1.000 15.14628 139 SER A CA 1
ATOM 1611 C C . SER A 1 139 ? 8.18891 -8.36404 45.37434 1.000 14.76340 139 SER A C 1
ATOM 1612 O O . SER A 1 139 ? 8.14771 -8.81203 44.22763 1.000 16.74919 139 SER A O 1
ATOM 1620 N N . THR A 1 140 ? 7.76644 -9.05556 46.43162 1.000 16.51855 140 THR A N 1
ATOM 1621 C CA . THR A 1 140 ? 7.29940 -10.42773 46.30594 1.000 16.83605 140 THR A CA 1
ATOM 1622 C C . THR A 1 140 ? 6.12724 -10.65647 47.24158 1.000 15.53774 140 THR A C 1
ATOM 1623 O O . THR A 1 140 ? 6.26524 -10.49608 48.45956 1.000 15.20624 140 THR A O 1
ATOM 1634 N N . ALA A 1 141 ? 4.99219 -11.05711 46.67779 1.000 15.59640 141 ALA A N 1
ATOM 1635 C CA . ALA A 1 141 ? 3.82365 -11.51256 47.42969 1.000 15.19603 141 ALA A CA 1
ATOM 1636 C C . ALA A 1 141 ? 3.59978 -12.95802 46.98400 1.000 15.03377 141 ALA A C 1
ATOM 1637 O O . ALA A 1 141 ? 2.90270 -13.22161 46.00028 1.000 16.37970 141 ALA A O 1
ATOM 1644 N N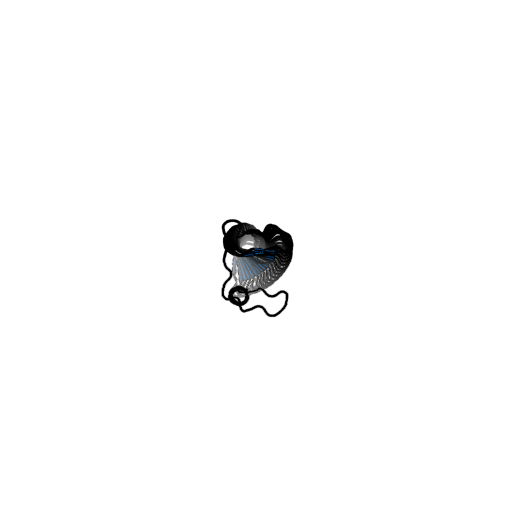 . SER A 1 142 ? 4.21453 -13.89841 47.70042 1.000 16.91961 142 SER A N 1
ATOM 1645 C CA . SER A 1 142 ? 4.14801 -15.30468 47.33011 1.000 15.14496 142 SER A CA 1
ATOM 1646 C C . SER A 1 142 ? 3.21641 -16.13031 48.21033 1.000 15.54708 142 SER A C 1
ATOM 1647 O O . SER A 1 142 ? 2.86594 -17.25218 47.82506 1.000 17.64615 142 SER A O 1
ATOM 1655 N N . GLY A 1 143 ? 2.82429 -15.62519 49.37943 1.000 16.50405 143 GLY A N 1
ATOM 1656 C CA . GLY A 1 143 ? 1.86830 -16.33542 50.19262 1.000 15.89752 143 GLY A CA 1
ATOM 1657 C C . GLY A 1 143 ? 0.46187 -16.22678 49.64181 1.000 15.15513 143 GLY A C 1
ATOM 1658 O O . GLY A 1 143 ? 0.15305 -15.36533 48.82202 1.000 15.64700 143 GLY A O 1
ATOM 1662 N N . ALA A 1 144 ? -0.39888 -17.14296 50.08817 1.000 17.48584 144 ALA A N 1
ATOM 1663 C CA . ALA A 1 144 ? -1.81564 -17.07639 49.76112 1.000 17.03233 144 ALA A CA 1
ATOM 1664 C C . ALA A 1 144 ? -2.42075 -15.85734 50.45052 1.000 16.16487 144 ALA A C 1
ATOM 1665 O O . ALA A 1 144 ? -2.33953 -15.72738 51.67646 1.000 17.34586 144 ALA A O 1
ATOM 1672 N N . GLY A 1 145 ? -3.01600 -14.96073 49.66047 1.000 15.44545 145 GLY A N 1
ATOM 1673 C CA . GLY A 1 145 ? -3.54012 -13.71523 50.18555 1.000 15.05103 145 GLY A CA 1
ATOM 1674 C C . GLY A 1 145 ? -2.49338 -12.71439 50.61495 1.000 14.23188 145 GLY A C 1
ATOM 1675 O O . GLY A 1 145 ? -2.80042 -11.79439 51.38479 1.000 16.96307 145 GLY A O 1
ATOM 1679 N N . ALA A 1 146 ? -1.26372 -12.85172 50.13544 1.000 13.49414 146 ALA A N 1
ATOM 1680 C CA . ALA A 1 146 ? -0.18400 -11.97717 50.56882 1.000 13.56481 146 ALA A CA 1
ATOM 1681 C C . ALA A 1 146 ? -0.21805 -10.64646 49.83146 1.000 12.86258 146 ALA A C 1
ATOM 1682 O O . ALA A 1 146 ? -0.58147 -10.56586 48.64843 1.000 12.70140 146 ALA A O 1
ATOM 1689 N N . THR A 1 147 ? 0.18772 -9.59340 50.54790 1.000 11.03570 147 THR A N 1
ATOM 1690 C CA . THR A 1 147 ? 0.21701 -8.23166 50.01713 1.000 11.28328 147 THR A CA 1
ATOM 1691 C C . THR A 1 147 ? 1.54463 -7.60414 50.41289 1.000 12.48273 147 THR A C 1
ATOM 1692 O O . THR A 1 147 ? 1.88286 -7.56095 51.60041 1.000 12.64162 147 THR A O 1
ATOM 1703 N N . ALA A 1 148 ? 2.29191 -7.11467 49.42266 1.000 13.16085 148 ALA A N 1
ATOM 1704 C CA . ALA A 1 148 ? 3.60131 -6.51676 49.64953 1.000 13.10330 148 ALA A CA 1
ATOM 1705 C C . ALA A 1 148 ? 3.70263 -5.20569 48.89034 1.000 14.13396 148 ALA A C 1
ATOM 1706 O O . ALA A 1 148 ? 3.49767 -5.17160 47.67416 1.000 16.10113 148 ALA A O 1
ATOM 1713 N N . THR A 1 149 ? 4.04227 -4.13880 49.60686 1.000 11.90015 149 THR A N 1
ATOM 1714 C CA . THR A 1 149 ? 4.14861 -2.80332 49.04875 1.000 12.66997 149 THR A CA 1
ATOM 1715 C C . THR A 1 149 ? 5.47276 -2.20070 49.46862 1.000 13.85996 149 THR A C 1
ATOM 1716 O O . THR A 1 149 ? 5.77892 -2.13919 50.66769 1.000 14.43714 149 THR A O 1
ATOM 1727 N N . GLY A 1 150 ? 6.23134 -1.71873 48.49266 1.000 14.94733 150 GLY A N 1
ATOM 1728 C CA . GLY A 1 150 ? 7.54481 -1.16940 48.74509 1.000 14.77137 150 GLY A CA 1
ATOM 1729 C C . GLY A 1 150 ? 8.60891 -1.90526 47.96812 1.000 15.23356 150 GLY A C 1
ATOM 1730 O O . GLY A 1 150 ? 8.44281 -3.08660 47.64019 1.000 13.91124 150 GLY A O 1
ATOM 1734 N N . GLU A 1 151 ? 9.69833 -1.22121 47.64134 1.000 13.35949 151 GLU A N 1
ATOM 1735 C CA . GLU A 1 151 ? 10.77398 -1.87677 46.91373 1.000 13.41095 151 GLU A CA 1
ATOM 1736 C C . GLU A 1 151 ? 11.36460 -2.97148 47.79044 1.000 14.47854 151 GLU A C 1
ATOM 1737 O O . GLU A 1 151 ? 11.66557 -2.74013 48.96849 1.000 13.16820 151 GLU A O 1
ATOM 1749 N N . ASN A 1 152 ? 11.48347 -4.17660 47.22964 1.000 14.59342 152 ASN A N 1
ATOM 1750 C CA . ASN A 1 152 ? 12.02225 -5.33528 47.93029 1.000 13.84348 152 ASN A CA 1
ATOM 1751 C C . ASN A 1 152 ? 11.18599 -5.74143 49.14372 1.000 13.41178 152 ASN A C 1
ATOM 1752 O O . ASN A 1 152 ? 11.66153 -6.48395 49.99742 1.000 15.03133 152 ASN A O 1
ATOM 1763 N N . ALA A 1 153 ? 9.93642 -5.29071 49.22650 1.000 11.99242 153 ALA A N 1
ATOM 1764 C CA . ALA A 1 153 ? 9.03334 -5.80776 50.24032 1.000 12.32077 153 ALA A CA 1
ATOM 1765 C C . ALA A 1 153 ? 8.67670 -7.25667 49.93287 1.000 12.77814 153 ALA A C 1
ATOM 1766 O O . ALA A 1 153 ? 8.52732 -7.64880 48.77073 1.000 16.12495 153 ALA A O 1
ATOM 1773 N N . ALA A 1 154 ? 8.51385 -8.05646 50.98794 1.000 12.54630 154 ALA A N 1
ATOM 1774 C CA . ALA A 1 154 ? 8.25084 -9.48499 50.83416 1.000 12.39951 154 ALA A CA 1
ATOM 1775 C C . ALA A 1 154 ? 7.16789 -9.93329 51.80140 1.000 13.55802 154 ALA A C 1
ATOM 1776 O O . ALA A 1 154 ? 7.33669 -9.82609 53.01417 1.000 15.10547 154 ALA A O 1
ATOM 1783 N N . ALA A 1 155 ? 6.07449 -10.46122 51.26591 1.000 13.28218 155 ALA A N 1
ATOM 1784 C CA . ALA A 1 155 ? 5.00859 -11.07266 52.05231 1.000 12.47921 155 ALA A CA 1
ATOM 1785 C C . ALA A 1 155 ? 4.95598 -12.52620 51.59293 1.000 12.07346 155 ALA A C 1
ATOM 1786 O O . ALA A 1 155 ? 4.45276 -12.82550 50.50867 1.000 13.32104 155 ALA A O 1
ATOM 1793 N N . THR A 1 156 ? 5.52953 -13.41861 52.40163 1.000 13.14864 156 THR A N 1
ATOM 1794 C CA . THR A 1 156 ? 5.69682 -14.81616 52.03750 1.000 13.12404 156 THR A CA 1
ATOM 1795 C C . THR A 1 156 ? 4.83845 -15.76474 52.86006 1.000 13.81570 156 THR A C 1
ATOM 1796 O O . THR A 1 156 ? 4.63235 -16.90494 52.43175 1.000 14.96026 156 THR A O 1
ATOM 1807 N N . GLY A 1 157 ? 4.31785 -15.32107 54.00952 1.000 14.79904 157 GLY A N 1
ATOM 1808 C CA . GLY A 1 157 ? 3.40293 -16.13427 54.76820 1.000 14.30894 157 GLY A CA 1
ATOM 1809 C C . GLY A 1 157 ? 2.00141 -16.12198 54.18866 1.000 12.63381 157 GLY A C 1
ATOM 1810 O O . GLY A 1 157 ? 1.61920 -15.23343 53.42665 1.000 14.93024 157 GLY A O 1
ATOM 1814 N N . ALA A 1 158 ? 1.22594 -17.15010 54.53655 1.000 13.30545 158 ALA A N 1
ATOM 1815 C CA . ALA A 1 158 ? -0.19022 -17.15832 54.19903 1.000 14.60378 158 ALA A CA 1
ATOM 1816 C C . ALA A 1 158 ? -0.87567 -16.03458 54.95816 1.000 14.13076 158 ALA A C 1
ATOM 1817 O O . ALA A 1 158 ? -0.77155 -15.95833 56.18361 1.000 14.24775 158 ALA A O 1
ATOM 1824 N N . GLY A 1 159 ? -1.56944 -15.16135 54.23606 1.000 13.04401 159 GLY A N 1
ATOM 1825 C CA . GLY A 1 159 ? -2.21950 -14.03708 54.87889 1.000 13.03574 159 GLY A CA 1
ATOM 1826 C C . GLY A 1 159 ? -1.27439 -12.98640 55.39469 1.000 13.62016 159 GLY A C 1
ATOM 1827 O O . GLY A 1 159 ? -1.62635 -12.25236 56.31950 1.000 16.48406 159 GLY A O 1
ATOM 1831 N N . ALA A 1 160 ? -0.08199 -12.89155 54.81999 1.000 12.00372 160 ALA A N 1
ATOM 1832 C CA . ALA A 1 160 ? 0.91940 -11.92974 55.26661 1.000 10.30047 160 ALA A CA 1
ATOM 1833 C C . ALA A 1 160 ? 0.77802 -10.62081 54.49671 1.000 10.31282 160 ALA A C 1
ATOM 1834 O O . ALA A 1 160 ? 0.41930 -10.60365 53.31955 1.000 10.40856 160 ALA A O 1
ATOM 1841 N N . THR A 1 161 ? 1.11892 -9.52513 55.16650 1.000 11.35409 161 THR A N 1
ATOM 1842 C CA . THR A 1 161 ? 0.99292 -8.18211 54.62117 1.000 10.74775 161 THR A CA 1
ATOM 1843 C C . THR A 1 161 ? 2.24335 -7.42560 55.03393 1.000 10.40522 161 THR A C 1
ATOM 1844 O O . THR A 1 161 ? 2.55433 -7.36846 56.22520 1.000 10.96829 161 THR A O 1
ATOM 1855 N N . ALA A 1 162 ? 2.96237 -6.85833 54.05946 1.000 9.73816 162 ALA A N 1
ATOM 1856 C CA . ALA A 1 162 ? 4.18405 -6.10653 54.32826 1.000 11.65555 162 ALA A CA 1
ATOM 1857 C C . ALA A 1 162 ? 4.15572 -4.78924 53.57030 1.000 10.83470 162 ALA A C 1
ATOM 1858 O O . ALA A 1 162 ? 3.89831 -4.77593 52.36458 1.000 14.07482 162 ALA A O 1
ATOM 1865 N N . THR A 1 163 ? 4.43730 -3.69034 54.27057 1.000 10.93724 163 THR A N 1
ATOM 1866 C CA . THR A 1 163 ? 4.44278 -2.35272 53.69866 1.000 10.97767 163 THR A CA 1
ATOM 1867 C C . THR A 1 163 ? 5.70914 -1.63951 54.13498 1.000 12.30887 163 THR A C 1
ATOM 1868 O O . THR A 1 163 ? 5.89343 -1.37785 55.32809 1.000 12.63061 163 THR A O 1
ATOM 1879 N N . GLY A 1 164 ? 6.54884 -1.28154 53.17815 1.000 10.88622 164 GLY A N 1
ATOM 1880 C CA . GLY A 1 164 ? 7.78460 -0.56081 53.43611 1.000 10.45473 164 GLY A CA 1
ATOM 1881 C C . GLY A 1 164 ? 8.94083 -1.18067 52.67013 1.000 11.86011 164 GLY A C 1
ATOM 1882 O O . GLY A 1 164 ? 8.96607 -2.37529 52.38280 1.000 11.99217 164 GLY A O 1
ATOM 1886 N N . ASN A 1 165 ? 9.91531 -0.34296 52.32338 1.000 11.55108 165 ASN A N 1
ATOM 1887 C CA . ASN A 1 165 ? 11.15057 -0.80064 51.69492 1.000 12.07196 165 ASN A CA 1
ATOM 1888 C C . ASN A 1 165 ? 11.76959 -1.91346 52.53607 1.000 12.64935 165 ASN A C 1
ATOM 1889 O O . ASN A 1 165 ? 12.01473 -1.74373 53.72640 1.000 13.13566 165 ASN A O 1
ATOM 1900 N N . ASN A 1 166 ? 11.98792 -3.06952 51.91392 1.000 12.31838 166 ASN A N 1
ATOM 1901 C CA . ASN A 1 166 ? 12.61521 -4.21939 52.55546 1.000 13.91282 166 ASN A CA 1
ATOM 1902 C C . ASN A 1 166 ? 11.76895 -4.82170 53.68220 1.000 12.19918 166 ASN A C 1
ATOM 1903 O O . ASN A 1 166 ? 12.28238 -5.62179 54.46708 1.000 14.43940 166 ASN A O 1
ATOM 1914 N N . ALA A 1 167 ? 10.50994 -4.42353 53.83249 1.000 12.05786 167 ALA A N 1
ATOM 1915 C CA . ALA A 1 167 ? 9.69125 -5.01051 54.88429 1.000 11.36220 167 ALA A CA 1
ATOM 1916 C C . ALA A 1 167 ? 9.46613 -6.48757 54.58673 1.000 11.54790 167 ALA A C 1
ATOM 1917 O O . ALA A 1 167 ? 9.43970 -6.91069 53.43511 1.000 14.59450 167 ALA A O 1
ATOM 1924 N N . SER A 1 168 ? 9.28911 -7.28077 55.63735 1.000 10.63142 168 SER A N 1
ATOM 1925 C CA . SER A 1 168 ? 9.17545 -8.72899 55.48882 1.000 12.36986 168 SER A CA 1
ATOM 1926 C C . SER A 1 168 ? 8.12464 -9.26398 56.44922 1.000 12.39447 168 SER A C 1
ATOM 1927 O O . SER A 1 168 ? 8.26538 -9.11621 57.66583 1.000 13.58660 168 SER A O 1
ATOM 1935 N N . ALA A 1 169 ? 7.08538 -9.89589 55.90406 1.000 10.50931 169 ALA A N 1
ATOM 1936 C CA . ALA A 1 169 ? 6.05838 -10.58656 56.67574 1.000 10.86573 169 ALA A CA 1
ATOM 1937 C C . ALA A 1 169 ? 6.10002 -12.05189 56.25426 1.000 10.65737 169 ALA A C 1
ATOM 1938 O O . ALA A 1 169 ? 5.57860 -12.42984 55.19507 1.000 12.00577 169 ALA A O 1
ATOM 1945 N N . SER A 1 170 ? 6.75638 -12.87535 57.07406 1.000 10.40915 170 SER A N 1
ATOM 1946 C CA . SER A 1 170 ? 7.01559 -14.26541 56.73908 1.000 11.71776 170 SER A CA 1
ATOM 1947 C C . SER A 1 170 ? 6.23109 -15.27571 57.56400 1.000 12.70578 170 SER A C 1
ATOM 1948 O O . SER A 1 170 ? 6.12649 -16.43501 57.14707 1.000 14.65407 170 SER A O 1
ATOM 1956 N N . GLY A 1 171 ? 5.65877 -14.87726 58.69060 1.000 12.18326 171 GLY A N 1
ATOM 1957 C CA . GLY A 1 171 ? 4.82536 -15.78440 59.44244 1.000 13.23969 171 GLY A CA 1
ATOM 1958 C C . GLY A 1 171 ? 3.42041 -15.86782 58.88288 1.000 12.59706 171 GLY A C 1
ATOM 1959 O O . GLY A 1 171 ? 2.96455 -15.00972 58.12581 1.000 11.90214 171 GLY A O 1
ATOM 1963 N N . THR A 1 172 ? 2.72569 -16.93669 59.24591 1.000 11.66517 172 THR A N 1
ATOM 1964 C CA . THR A 1 172 ? 1.30276 -17.01355 58.97666 1.000 11.60810 172 THR A CA 1
ATOM 1965 C C . THR A 1 172 ? 0.58517 -15.84991 59.64440 1.000 11.52225 172 THR A C 1
ATOM 1966 O O . THR A 1 172 ? 0.81680 -15.54158 60.82040 1.000 11.83920 172 THR A O 1
ATOM 1977 N N . SER A 1 173 ? -0.27931 -15.18660 58.87847 1.000 10.76837 173 SER A N 1
ATOM 1978 C CA . SER A 1 173 ? -1.10419 -14.09697 59.39136 1.000 11.39290 173 SER A CA 1
ATOM 1979 C C . SER A 1 173 ? -0.24422 -13.01832 60.02719 1.000 11.62857 173 SER A C 1
ATOM 1980 O O . SER A 1 173 ? -0.59923 -12.44896 61.05329 1.000 11.13242 173 SER A O 1
ATOM 1988 N N . SER A 1 174 ? 0.91076 -12.75787 59.41744 1.000 10.05781 174 SER A N 1
ATOM 1989 C CA . SER A 1 174 ? 1.83453 -11.75043 59.91131 1.000 8.44290 174 SER A CA 1
ATOM 1990 C C . SER A 1 174 ? 1.62691 -10.43548 59.15408 1.000 8.70384 174 SER A C 1
ATOM 1991 O O . SER A 1 174 ? 1.22013 -10.41541 57.98909 1.000 10.27501 174 SER A O 1
ATOM 1999 N N . THR A 1 175 ? 1.92040 -9.32824 59.82816 1.000 9.55996 175 THR A N 1
ATOM 2000 C CA . THR A 1 175 ? 1.73886 -7.99216 59.27706 1.000 9.20774 175 THR A CA 1
ATOM 2001 C C . THR A 1 175 ? 2.93781 -7.15291 59.68783 1.000 8.25608 175 THR A C 1
ATOM 2002 O O . THR A 1 175 ? 3.25109 -7.05715 60.87985 1.000 8.72896 175 THR A O 1
ATOM 2013 N N . ALA A 1 176 ? 3.62863 -6.57741 58.69514 1.000 9.41133 176 ALA A N 1
ATOM 2014 C CA . ALA A 1 176 ? 4.76908 -5.70418 58.95220 1.000 9.19434 176 ALA A CA 1
ATOM 2015 C C . ALA A 1 176 ? 4.57740 -4.38308 58.22387 1.000 9.59516 176 ALA A C 1
ATOM 2016 O O . ALA A 1 176 ? 4.26263 -4.36980 57.02761 1.000 11.62468 176 ALA A O 1
ATOM 2023 N N . GLY A 1 177 ? 4.80441 -3.28927 58.93414 1.000 9.90851 177 GLY A N 1
ATOM 2024 C CA . GLY A 1 177 ? 4.77341 -1.95615 58.38015 1.000 9.98412 177 GLY A CA 1
ATOM 2025 C C . GLY A 1 177 ? 6.00433 -1.17642 58.80561 1.000 10.50101 177 GLY A C 1
ATOM 2026 O O . GLY A 1 177 ? 6.37568 -1.19133 59.99010 1.000 10.95659 177 GLY A O 1
ATOM 2030 N N . GLY A 1 178 ? 6.63453 -0.49479 57.85354 1.000 9.36636 178 GLY A N 1
ATOM 2031 C CA . GLY A 1 178 ? 7.83830 0.26090 58.09745 1.000 9.40934 178 GLY A CA 1
ATOM 2032 C C . GLY A 1 178 ? 9.02008 -0.27988 57.32323 1.000 10.84876 178 GLY A C 1
ATOM 2033 O O . GLY A 1 178 ? 9.10578 -1.48421 57.08266 1.000 10.50792 178 GLY A O 1
ATOM 2037 N N . ALA A 1 179 ? 9.93768 0.59464 56.92571 1.000 11.74037 179 ALA A N 1
ATOM 2038 C CA . ALA A 1 179 ? 11.13982 0.14179 56.24355 1.000 10.98839 179 ALA A CA 1
ATOM 2039 C C . ALA A 1 179 ? 11.89524 -0.83326 57.13553 1.000 9.81520 179 ALA A C 1
ATOM 2040 O O . ALA A 1 179 ? 12.10063 -0.57536 58.32234 1.000 11.45094 179 ALA A O 1
ATOM 2047 N N . ASN A 1 180 ? 12.30593 -1.95998 56.56181 1.000 9.00528 180 ASN A N 1
ATOM 2048 C CA . ASN A 1 180 ? 13.11568 -2.97691 57.22430 1.000 10.20976 180 ASN A CA 1
ATOM 2049 C C . ASN A 1 180 ? 12.37884 -3.65127 58.37265 1.000 11.10297 180 ASN A C 1
ATOM 2050 O O . ASN A 1 180 ? 13.01005 -4.33156 59.18206 1.000 13.84786 180 ASN A O 1
ATOM 2061 N N . ALA A 1 181 ? 11.05278 -3.50126 58.45141 1.000 10.50392 181 ALA A N 1
ATOM 2062 C CA . ALA A 1 181 ? 10.28026 -4.14624 59.50316 1.000 8.73422 181 ALA A CA 1
ATOM 2063 C C . ALA A 1 181 ? 10.17011 -5.64022 59.24027 1.000 11.03862 181 ALA A C 1
ATOM 2064 O O . ALA A 1 181 ? 10.06167 -6.07758 58.09153 1.000 13.69229 181 ALA A O 1
ATOM 2071 N N . ILE A 1 182 ? 10.16211 -6.42388 60.31274 1.000 9.79673 182 ILE A N 1
ATOM 2072 C CA . ILE A 1 182 ? 10.13723 -7.88518 60.22816 1.000 9.76756 182 ILE A CA 1
ATOM 2073 C C . ILE A 1 182 ? 9.03739 -8.43102 61.13178 1.000 11.29460 182 ILE A C 1
ATOM 2074 O O . ILE A 1 182 ? 9.10710 -8.27817 62.35997 1.000 9.53903 182 ILE A O 1
ATOM 2090 N N . ALA A 1 183 ? 8.07313 -9.12971 60.53680 1.000 9.38753 183 ALA A N 1
ATOM 2091 C CA . ALA A 1 183 ? 7.06199 -9.90147 61.25908 1.000 10.56693 183 ALA A CA 1
ATOM 2092 C C . ALA A 1 183 ? 7.28424 -11.36170 60.86338 1.000 10.20175 183 ALA A C 1
ATOM 2093 O O . ALA A 1 183 ? 6.74464 -11.83838 59.85880 1.000 11.75206 183 ALA A O 1
ATOM 2100 N N . SER A 1 184 ? 8.09647 -12.06783 61.65290 1.000 9.84284 184 SER A N 1
ATOM 2101 C CA . SER A 1 184 ? 8.49435 -13.43232 61.32137 1.000 10.00220 184 SER A CA 1
ATOM 2102 C C . SER A 1 184 ? 7.83580 -14.49991 62.17889 1.000 11.15550 184 SER A C 1
ATOM 2103 O O . SER A 1 184 ? 7.83684 -15.67055 61.77942 1.000 12.56407 184 SER A O 1
ATOM 2111 N N . GLY A 1 185 ? 7.28200 -14.14051 63.33577 1.000 9.86978 185 GLY A N 1
ATOM 2112 C CA . GLY A 1 185 ? 6.54657 -15.11315 64.11974 1.000 9.92936 185 GLY A CA 1
ATOM 2113 C C . GLY A 1 185 ? 5.20434 -15.45621 63.49796 1.000 9.95199 185 GLY A C 1
ATOM 2114 O O . GLY A 1 185 ? 4.64219 -14.71647 62.68627 1.000 9.66995 185 GLY A O 1
ATOM 2118 N N . GLU A 1 186 ? 4.68494 -16.62570 63.86184 1.000 9.69993 186 GLU A N 1
ATOM 2119 C CA . GLU A 1 186 ? 3.29277 -16.91764 63.55009 1.000 10.82810 186 GLU A CA 1
ATOM 2120 C C . GLU A 1 186 ? 2.40235 -15.90388 64.25367 1.000 10.25958 186 GLU A C 1
ATOM 2121 O O . GLU A 1 186 ? 2.59833 -15.61165 65.44539 1.000 10.23876 186 GLU A O 1
ATOM 2133 N N . ASN A 1 187 ? 1.42150 -15.37234 63.51858 1.000 9.15093 187 ASN A N 1
ATOM 2134 C CA . ASN A 1 187 ? 0.46238 -14.40367 64.06178 1.000 8.42698 187 ASN A CA 1
ATOM 2135 C C . ASN A 1 187 ? 1.15434 -13.19450 64.69110 1.000 9.67037 187 ASN A C 1
ATOM 2136 O O . ASN A 1 187 ? 0.71360 -12.68478 65.72501 1.000 10.51920 187 ASN A O 1
ATOM 2147 N N . SER A 1 188 ? 2.23831 -12.73859 64.06987 1.000 9.31856 188 SER A N 1
ATOM 2148 C CA . SER A 1 188 ? 3.02400 -11.60191 64.54119 1.000 9.68272 188 SER A CA 1
ATOM 2149 C C . SER A 1 188 ? 2.61732 -10.32593 63.80851 1.000 8.35106 188 SER A C 1
ATOM 2150 O O . SER A 1 188 ? 2.19781 -10.35756 62.65649 1.000 8.98568 188 SER A O 1
ATOM 2158 N N . THR A 1 189 ? 2.77950 -9.19934 64.48323 1.000 7.35780 189 THR A N 1
ATOM 2159 C CA . THR A 1 189 ? 2.38397 -7.89423 63.97195 1.000 8.39226 189 THR A CA 1
ATOM 2160 C C . THR A 1 189 ? 3.43218 -6.88341 64.38511 1.000 7.13880 189 THR A C 1
ATOM 2161 O O . THR A 1 189 ? 3.75620 -6.77258 65.57203 1.000 8.81174 189 THR A O 1
ATOM 2172 N N . THR A 1 190 ? 3.97330 -6.14375 63.41182 1.000 8.63579 190 THR A N 1
ATOM 2173 C CA . THR A 1 190 ? 4.93166 -5.10689 63.76067 1.000 10.60320 190 THR A CA 1
ATOM 2174 C C . THR A 1 190 ? 4.66521 -3.87429 62.90880 1.000 8.08527 190 THR A C 1
ATOM 2175 O O . THR A 1 190 ? 4.29078 -3.97164 61.73688 1.000 9.26239 190 THR A O 1
ATOM 2186 N N . ASN A 1 191 ? 4.88317 -2.70295 63.50543 1.000 7.31585 191 ASN A N 1
ATOM 2187 C CA . ASN A 1 191 ? 4.72877 -1.44155 62.79782 1.000 6.70968 191 ASN A CA 1
ATOM 2188 C C . ASN A 1 191 ? 5.72960 -0.44723 63.36059 1.000 7.84893 191 ASN A C 1
ATOM 2189 O O . ASN A 1 191 ? 5.71435 -0.16197 64.55625 1.000 9.03470 191 ASN A O 1
ATOM 2200 N N . GLY A 1 192 ? 6.59899 0.04905 62.48519 1.000 8.07002 192 GLY A N 1
ATOM 2201 C CA . GLY A 1 192 ? 7.71760 0.88356 62.83176 1.000 8.52654 192 GLY A CA 1
ATOM 2202 C C . GLY A 1 192 ? 8.94764 0.48537 62.03496 1.000 9.00046 192 GLY A C 1
ATOM 2203 O O . GLY A 1 192 ? 9.21992 -0.70698 61.86673 1.000 8.35663 192 GLY A O 1
ATOM 2207 N N . ALA A 1 193 ? 9.69083 1.44766 61.50515 1.000 8.04224 193 ALA A N 1
ATOM 2208 C CA . ALA A 1 193 ? 10.88389 1.09979 60.75597 1.000 8.92917 193 ALA A CA 1
ATOM 2209 C C . ALA A 1 193 ? 11.82132 0.32555 61.66999 1.000 8.84412 193 ALA A C 1
ATOM 2210 O O . ALA A 1 193 ? 11.95336 0.63328 62.85788 1.000 8.68263 193 ALA A O 1
ATOM 2217 N N . ASN A 1 194 ? 12.42006 -0.73281 61.13032 1.000 9.31801 194 ASN A N 1
ATOM 2218 C CA . ASN A 1 194 ? 13.42626 -1.52210 61.83411 1.000 9.65671 194 ASN A CA 1
ATOM 2219 C C . ASN A 1 194 ? 12.88393 -2.23619 63.06237 1.000 8.05613 194 ASN A C 1
ATOM 2220 O O . ASN A 1 194 ? 13.65317 -2.67187 63.90601 1.000 10.34623 194 ASN A O 1
ATOM 2231 N N . SER A 1 195 ? 11.57195 -2.37523 63.15351 1.000 8.97552 195 SER A N 1
ATOM 2232 C CA . SER A 1 195 ? 10.93771 -3.11277 64.22518 1.000 8.69330 195 SER A CA 1
ATOM 2233 C C . SER A 1 195 ? 10.88929 -4.60897 63.90025 1.000 8.75317 195 SER A C 1
ATOM 2234 O O . SER A 1 195 ? 10.97049 -5.02379 62.73780 1.000 10.18829 195 SER A O 1
ATOM 2242 N N . THR A 1 196 ? 10.78698 -5.41527 64.95364 1.000 9.02371 196 THR A N 1
ATOM 2243 C CA . THR A 1 196 ? 10.74587 -6.86765 64.82151 1.000 8.88482 196 THR A CA 1
ATOM 2244 C C . THR A 1 196 ? 9.73323 -7.47400 65.77737 1.000 8.65407 196 THR A C 1
ATOM 2245 O O .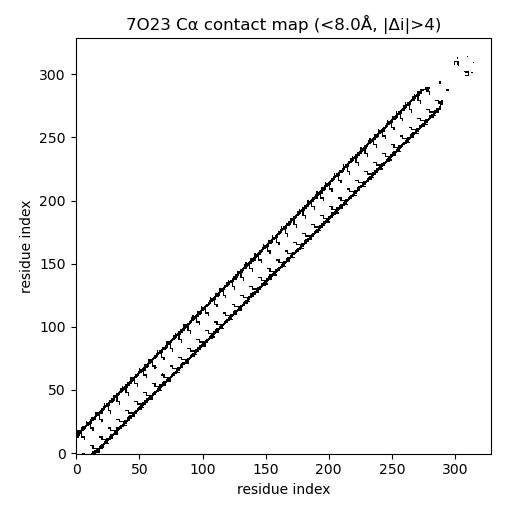 THR A 1 196 ? 9.75016 -7.19607 66.97536 1.000 11.07929 196 THR A O 1
ATOM 2256 N N . ALA A 1 197 ? 8.85852 -8.31255 65.24238 1.000 8.14131 197 ALA A N 1
ATOM 2257 C CA . ALA A 1 197 ? 7.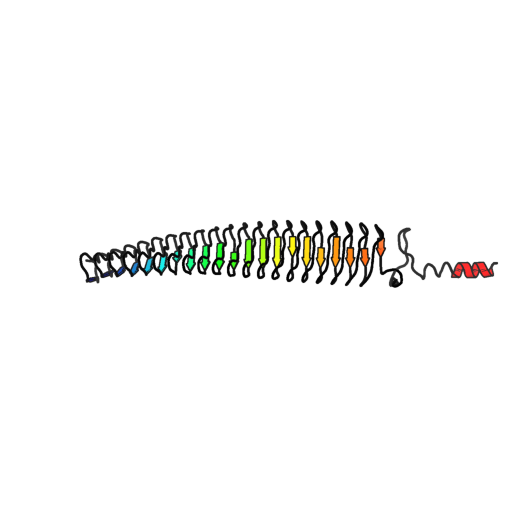94619 -9.16982 66.00094 1.000 8.84352 197 ALA A CA 1
ATOM 2258 C C . ALA A 1 197 ? 8.28239 -10.59390 65.55267 1.000 9.19426 197 ALA A C 1
ATOM 2259 O O . ALA A 1 197 ? 7.80389 -11.06622 64.51970 1.000 9.00358 197 ALA A O 1
ATOM 2266 N N . SER A 1 198 ? 9.15570 -11.25750 66.30525 1.000 7.75063 198 SER A N 1
ATOM 2267 C CA . SER A 1 198 ? 9.64571 -12.57647 65.93353 1.000 8.80686 198 SER A CA 1
ATOM 2268 C C . SER A 1 198 ? 9.09588 -13.70723 66.78693 1.000 9.20712 198 SER A C 1
ATOM 2269 O O . SER A 1 198 ? 9.20559 -14.86731 66.38309 1.000 10.45124 198 SER A O 1
ATOM 2277 N N . GLY A 1 199 ? 8.56188 -13.41975 67.96101 1.000 8.39180 199 GLY A N 1
ATOM 2278 C CA . GLY A 1 199 ? 7.87460 -14.44072 68.72544 1.000 9.70537 199 GLY A CA 1
ATOM 2279 C C . GLY A 1 199 ? 6.55639 -14.82751 68.08111 1.000 9.27150 199 GLY A C 1
ATOM 2280 O O . GLY A 1 199 ? 5.95602 -14.06918 67.30612 1.000 9.58869 199 GLY A O 1
ATOM 2284 N N . ASN A 1 200 ? 6.10041 -16.04845 68.37652 1.000 9.26409 200 ASN A N 1
ATOM 2285 C CA . ASN A 1 200 ? 4.74308 -16.41485 67.99759 1.000 9.19980 200 ASN A CA 1
ATOM 2286 C C . ASN A 1 200 ? 3.75690 -15.59451 68.80871 1.000 8.81133 200 ASN A C 1
ATOM 2287 O O . ASN A 1 200 ? 3.87879 -15.49590 70.02856 1.000 11.28813 200 ASN A O 1
ATOM 2298 N N . GLY A 1 201 ? 2.79229 -14.98596 68.13287 1.000 8.58300 201 GLY A N 1
ATOM 2299 C CA . GLY A 1 201 ? 1.85241 -14.13049 68.83336 1.000 9.77345 201 GLY A CA 1
ATOM 2300 C C . GLY A 1 201 ? 2.43903 -12.84094 69.36940 1.000 8.50950 201 GLY A C 1
ATOM 2301 O O . GLY A 1 2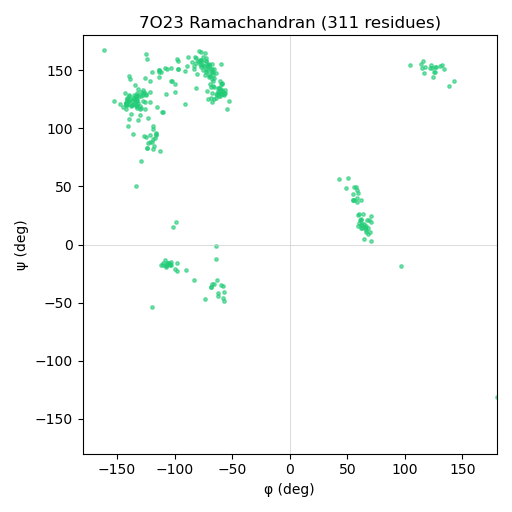01 ? 1.87912 -12.25543 70.29009 1.000 9.61683 201 GLY A O 1
ATOM 2305 N N . SER A 1 202 ? 3.55958 -12.39215 68.82115 1.000 7.68241 202 SER A N 1
ATOM 2306 C CA . SER A 1 202 ? 4.21695 -11.17500 69.25747 1.000 7.44885 202 SER A CA 1
ATOM 2307 C C . SER A 1 202 ? 3.68469 -9.97895 68.49082 1.000 8.48455 202 SER A C 1
ATOM 2308 O O . SER A 1 202 ? 3.24051 -10.09716 67.34991 1.000 8.05118 202 SER A O 1
ATOM 2316 N N . SER A 1 203 ? 3.76159 -8.81184 69.12649 1.000 7.92683 203 SER A N 1
ATOM 2317 C CA . SER A 1 203 ? 3.29754 -7.56024 68.54503 1.000 7.71556 203 SER A CA 1
ATOM 2318 C C . SER A 1 203 ? 4.24021 -6.45283 68.96575 1.000 7.26310 203 SER A C 1
ATOM 2319 O O . SER A 1 203 ? 4.56813 -6.34534 70.15303 1.000 7.40814 203 SER A O 1
ATOM 2327 N N . ALA A 1 204 ? 4.69924 -5.66271 68.00215 1.000 7.33210 204 ALA A N 1
ATOM 2328 C CA . ALA A 1 204 ? 5.63264 -4.58043 68.25971 1.000 7.21649 204 ALA A CA 1
ATOM 2329 C C . ALA A 1 204 ? 5.20239 -3.32422 67.52920 1.000 7.29781 204 ALA A C 1
ATOM 2330 O O . ALA A 1 204 ? 4.81799 -3.37220 66.36040 1.000 8.31059 204 ALA A O 1
ATOM 2337 N N . PHE A 1 205 ? 5.28844 -2.19219 68.22351 1.000 6.71877 205 PHE A N 1
ATOM 2338 C CA A PHE A 1 205 ? 4.93451 -0.89677 67.65742 0.216 7.27944 205 PHE A CA 1
ATOM 2339 C CA B PHE A 1 205 ? 4.92311 -0.89757 67.67011 0.784 6.28331 205 PHE A CA 1
ATOM 2340 C C . PHE A 1 205 ? 5.97673 0.12352 68.08076 1.000 7.28789 205 PHE A C 1
ATOM 2341 O O . PHE A 1 205 ? 6.23717 0.27971 69.26735 1.000 10.44151 205 PHE A O 1
ATOM 2373 N N . GLY A 1 206 ? 6.53118 0.82779 67.10805 1.000 7.36818 206 GLY A N 1
ATOM 2374 C CA . GLY A 1 206 ? 7.55680 1.82712 67.34844 1.000 7.10446 206 GLY A CA 1
ATOM 2375 C C . GLY A 1 206 ? 8.81504 1.53275 66.55546 1.000 7.14280 206 GLY A C 1
ATOM 2376 O O . GLY A 1 206 ? 9.13843 0.37614 66.26713 1.000 7.95405 206 GLY A O 1
ATOM 2380 N N . GLU A 1 207 ? 9.56411 2.57657 66.21400 1.000 6.97051 207 GLU A N 1
ATOM 2381 C CA . GLU A 1 207 ? 10.79827 2.38114 65.47491 1.000 6.65708 207 GLU A CA 1
ATOM 2382 C C . GLU A 1 207 ? 11.77037 1.57135 66.32056 1.000 6.81837 207 GLU A C 1
ATOM 2383 O O . GLU A 1 207 ? 11.97435 1.85387 67.50545 1.000 8.25891 207 GLU A O 1
ATOM 2395 N N . SER A 1 208 ? 12.30989 0.50342 65.72513 1.000 7.32184 208 SER A N 1
ATOM 2396 C CA . SER A 1 208 ? 13.24796 -0.39289 66.38991 1.000 7.79993 208 SER A CA 1
ATOM 2397 C C . SER A 1 208 ? 12.67270 -1.11724 67.61190 1.000 7.87875 208 SER A C 1
ATOM 2398 O O . SER A 1 208 ? 13.42425 -1.71758 68.37572 1.000 9.26490 208 SER A O 1
ATOM 2406 N N . ALA A 1 209 ? 11.35222 -1.12339 67.80439 1.000 7.17187 209 ALA A N 1
ATOM 2407 C CA . ALA A 1 209 ? 10.75270 -1.95138 68.84471 1.000 6.42009 209 ALA A CA 1
ATOM 2408 C C . ALA A 1 209 ? 10.99121 -3.43159 68.52071 1.000 7.15422 209 ALA A C 1
ATOM 2409 O O . ALA A 1 209 ? 11.06375 -3.82531 67.35367 1.000 8.70062 209 ALA A O 1
ATOM 2416 N N . ALA A 1 210 ? 11.13704 -4.24729 69.56557 1.000 6.91696 210 ALA A N 1
ATOM 2417 C CA . ALA A 1 210 ? 11.42841 -5.66694 69.40015 1.000 6.98191 210 ALA A CA 1
ATOM 2418 C C . ALA A 1 210 ? 10.60609 -6.50169 70.37016 1.000 5.74416 210 ALA A C 1
ATOM 2419 O O . ALA A 1 210 ? 10.77218 -6.38348 71.59171 1.000 8.36956 210 ALA A O 1
ATOM 2426 N N . ALA A 1 211 ? 9.76579 -7.39120 69.83151 1.000 6.40945 211 ALA A N 1
ATOM 2427 C CA . ALA A 1 211 ? 8.96569 -8.34163 70.59507 1.000 8.36556 211 ALA A CA 1
ATOM 2428 C C . ALA A 1 211 ? 9.42259 -9.73820 70.17182 1.000 8.86658 211 ALA A C 1
ATOM 2429 O O . ALA A 1 211 ? 8.86059 -10.35657 69.26178 1.000 8.40245 211 ALA A O 1
ATOM 2436 N N . ALA A 1 212 ? 10.49198 -10.21583 70.81145 1.000 8.77993 212 ALA A N 1
ATOM 2437 C CA . ALA A 1 212 ? 11.06162 -11.51116 70.48878 1.000 8.11007 212 ALA A CA 1
ATOM 2438 C C . ALA A 1 212 ? 10.46614 -12.64233 71.31075 1.000 8.63306 212 ALA A C 1
ATOM 2439 O O . ALA A 1 212 ? 10.57376 -13.81351 70.90629 1.000 11.13255 212 ALA A O 1
ATOM 2446 N N . GLY A 1 213 ? 9.88090 -12.34328 72.46669 1.000 8.77718 213 GLY A N 1
ATOM 2447 C CA . GLY A 1 213 ? 9.24258 -13.38295 73.24923 1.000 8.37206 213 GLY A CA 1
ATOM 2448 C C . GLY A 1 213 ? 7.97316 -13.88580 72.59053 1.000 8.20353 213 GLY A C 1
ATOM 2449 O O . GLY A 1 213 ? 7.25577 -13.14997 71.91144 1.000 9.84371 213 GLY A O 1
ATOM 2453 N N . ASP A 1 214 ? 7.70831 -15.18141 72.76460 1.000 9.47548 214 ASP A N 1
ATOM 2454 C CA . ASP A 1 214 ? 6.40102 -15.70969 72.40062 1.000 10.52431 214 ASP A CA 1
ATOM 2455 C C . ASP A 1 214 ? 5.33965 -14.99850 73.23718 1.000 8.96086 214 ASP A C 1
ATOM 2456 O O . ASP A 1 214 ? 5.48860 -14.84943 74.45359 1.000 10.05425 214 ASP A O 1
ATOM 2465 N N . GLY A 1 215 ? 4.25788 -14.58116 72.58760 1.000 9.65894 215 GLY A N 1
ATOM 2466 C CA . GLY A 1 215 ? 3.17351 -13.90406 73.27003 1.000 10.31437 215 GLY A CA 1
ATOM 2467 C C . GLY A 1 215 ? 3.55766 -12.57763 73.88166 1.000 8.53484 215 GLY A C 1
ATOM 2468 O O . GLY A 1 215 ? 2.94491 -12.15824 74.86466 1.000 10.42385 215 GLY A O 1
ATOM 2472 N N . SER A 1 216 ? 4.57562 -11.91655 73.33963 1.000 7.66284 216 SER A N 1
ATOM 2473 C CA . SER A 1 216 ? 5.09978 -10.67149 73.88299 1.000 7.80835 216 SER A CA 1
ATOM 2474 C C . SER A 1 216 ? 4.52964 -9.46955 73.14055 1.000 7.08129 216 SER A C 1
ATOM 2475 O O . SER A 1 216 ? 4.07771 -9.57282 72.00670 1.000 7.77497 216 SER A O 1
ATOM 2483 N N . THR A 1 217 ? 4.59373 -8.31455 73.79249 1.000 6.37755 217 THR A N 1
ATOM 2484 C CA . THR A 1 217 ? 4.04633 -7.06963 73.25420 1.000 6.74168 217 THR A CA 1
ATOM 2485 C C . THR A 1 217 ? 4.99867 -5.94246 73.64200 1.000 5.83389 217 THR A C 1
ATOM 2486 O O . THR A 1 217 ? 5.24316 -5.73005 74.83371 1.000 7.51949 217 THR A O 1
ATOM 2497 N N . ALA A 1 218 ? 5.54762 -5.25635 72.64081 1.000 6.12505 218 ALA A N 1
ATOM 2498 C CA . ALA A 1 218 ? 6.52041 -4.18621 72.83997 1.000 5.75878 218 ALA A CA 1
ATOM 2499 C C . ALA A 1 218 ? 6.01670 -2.94063 72.12652 1.000 6.36513 218 ALA A C 1
ATOM 2500 O O . ALA A 1 218 ? 5.89752 -2.93827 70.89723 1.000 9.70320 218 ALA A O 1
ATOM 2507 N N . LEU A 1 219 ? 5.73930 -1.87848 72.88085 1.000 7.34442 219 LEU A N 1
ATOM 2508 C CA . LEU A 1 219 ? 5.07565 -0.69474 72.35104 1.000 7.03680 219 LEU A CA 1
ATOM 2509 C C . LEU A 1 219 ? 5.87139 0.53995 72.74963 1.000 7.28512 219 LEU A C 1
ATOM 2510 O O . LEU A 1 219 ? 5.90926 0.88994 73.92283 1.000 10.26035 219 LEU A O 1
ATOM 2526 N N . GLY A 1 220 ? 6.49470 1.19125 71.76962 1.000 7.81740 220 GLY A N 1
ATOM 2527 C CA . GLY A 1 220 ? 7.32750 2.36632 71.97365 1.000 6.64268 220 GLY A CA 1
ATOM 2528 C C . GLY A 1 220 ? 8.64971 2.19920 71.26243 1.000 7.40591 220 GLY A C 1
ATOM 2529 O O . GLY A 1 220 ? 9.12475 1.08907 71.04100 1.000 7.72338 220 GLY A O 1
ATOM 2533 N N . ALA A 1 221 ? 9.25824 3.32148 70.89097 1.000 6.21162 221 ALA A N 1
ATOM 2534 C CA . ALA A 1 221 ? 10.54296 3.27568 70.20367 1.000 6.31592 221 ALA A CA 1
ATOM 2535 C C . ALA A 1 221 ? 11.56097 2.52821 71.04592 1.000 6.65480 221 ALA A C 1
ATOM 2536 O O . ALA A 1 221 ? 11.75300 2.81407 72.22075 1.000 7.92597 221 ALA A O 1
ATOM 2543 N N . ASN A 1 222 ? 12.22490 1.55573 70.42597 1.000 6.79077 222 ASN A N 1
ATOM 2544 C CA . ASN A 1 222 ? 13.26743 0.74911 71.05979 1.000 5.83043 222 ASN A CA 1
ATOM 2545 C C . ASN A 1 222 ? 12.78231 -0.03345 72.26677 1.000 6.98318 222 ASN A C 1
ATOM 2546 O O . ASN A 1 222 ? 13.58899 -0.52984 73.04599 1.000 9.45350 222 ASN A O 1
ATOM 2557 N N . ALA A 1 223 ? 11.46562 -0.23006 72.40629 1.000 7.54033 223 ALA A N 1
ATOM 2558 C CA . ALA A 1 223 ? 10.96820 -1.08312 73.46729 1.000 7.27913 223 ALA A CA 1
ATOM 2559 C C . ALA A 1 223 ? 11.38927 -2.52388 73.20939 1.000 6.44444 223 ALA A C 1
ATOM 2560 O O . ALA A 1 223 ? 11.52766 -2.94995 72.06273 1.000 8.29598 223 ALA A O 1
ATOM 2567 N N . VAL A 1 224 ? 11.59832 -3.26975 74.29231 1.000 6.54673 224 VAL A N 1
ATOM 2568 C CA . VAL A 1 224 ? 12.05239 -4.66216 74.24139 1.000 6.65736 224 VAL A CA 1
ATOM 2569 C C . VAL A 1 224 ? 11.13937 -5.51048 75.11520 1.000 7.10051 224 VAL A C 1
ATOM 2570 O O . VAL A 1 224 ? 11.12133 -5.34656 76.33691 1.000 8.12730 224 VAL A O 1
ATOM 2583 N N . ALA A 1 225 ? 10.42731 -6.45047 74.50025 1.000 7.76040 225 ALA A N 1
ATOM 2584 C CA . ALA A 1 225 ? 9.63057 -7.45726 75.21499 1.000 7.78193 225 ALA A CA 1
ATOM 2585 C C . ALA A 1 225 ? 10.19911 -8.81874 74.83058 1.000 8.03028 225 ALA A C 1
ATOM 2586 O O . ALA A 1 225 ? 9.71201 -9.48740 73.91345 1.000 8.27544 225 ALA A O 1
ATOM 2593 N N . SER A 1 226 ? 11.27409 -9.20994 75.51373 1.000 8.26618 226 SER A N 1
ATOM 2594 C CA . SER A 1 226 ? 12.02932 -10.38836 75.12901 1.000 7.75552 226 SER A CA 1
ATOM 2595 C C . SER A 1 226 ? 11.66661 -11.62447 75.93500 1.000 7.65815 226 SER A C 1
ATOM 2596 O O . SER A 1 226 ? 11.96185 -12.74972 75.49645 1.000 10.30944 226 SER A O 1
ATOM 2604 N N . GLY A 1 227 ? 10.98558 -11.46475 77.06733 1.000 7.67429 227 GLY A N 1
ATOM 2605 C CA . GLY A 1 227 ? 10.56502 -12.61663 77.82938 1.000 8.20263 227 GLY A CA 1
ATOM 2606 C C . GLY A 1 227 ? 9.29873 -13.24233 77.27776 1.000 9.67540 227 GLY A C 1
ATOM 2607 O O . GLY A 1 227 ? 8.50790 -12.58673 76.58680 1.000 8.24347 227 GLY A O 1
ATOM 2611 N N . VAL A 1 228 ? 9.11050 -14.53966 77.56398 1.000 9.15162 228 VAL A N 1
ATOM 2612 C CA A VAL A 1 228 ? 7.84202 -15.17548 77.22824 0.721 8.69920 228 VAL A CA 1
ATOM 2613 C CA B VAL A 1 228 ? 7.84034 -15.17640 77.23541 0.279 8.72219 228 VAL A CA 1
ATOM 2614 C C . VAL A 1 228 ? 6.72603 -14.41844 77.93354 1.000 8.41258 228 VAL A C 1
ATOM 2615 O O . VAL A 1 228 ? 6.80506 -14.13846 79.12964 1.000 9.81741 228 VAL A O 1
ATOM 2638 N N . GLY A 1 229 ? 5.68736 -14.06614 77.18895 1.000 7.92772 229 GLY A N 1
ATOM 2639 C CA . GLY A 1 229 ? 4.56790 -13.35411 77.78298 1.000 9.21014 229 GLY A CA 1
ATOM 2640 C C . GLY A 1 229 ? 4.88712 -11.99514 78.36549 1.000 9.39347 229 GLY A C 1
ATOM 2641 O O . GLY A 1 229 ? 4.13706 -11.50200 79.21171 1.000 9.74555 229 GLY A O 1
ATOM 2645 N N . SER A 1 230 ? 5.96692 -11.36456 77.93091 1.000 8.32576 230 SER A N 1
ATOM 2646 C CA . SER A 1 230 ? 6.34854 -10.05312 78.43613 1.000 7.75446 230 SER A CA 1
ATOM 2647 C C . SER A 1 230 ? 5.60589 -8.93007 77.71626 1.000 8.22209 230 SER A C 1
ATOM 2648 O O . SER A 1 230 ? 5.22539 -9.05532 76.54931 1.000 9.08218 230 SER A O 1
ATOM 2656 N N . VAL A 1 231 ? 5.41072 -7.82794 78.44305 1.000 6.98541 231 VAL A N 1
ATOM 2657 C CA . VAL A 1 231 ? 4.74112 -6.63223 77.94717 1.000 7.58147 231 VAL A CA 1
ATOM 2658 C C . VAL A 1 231 ? 5.58620 -5.43118 78.34229 1.000 5.99008 231 VAL A C 1
ATOM 2659 O O . VAL A 1 231 ? 5.87163 -5.24694 79.52836 1.000 7.13729 231 VAL A O 1
ATOM 2672 N N . ALA A 1 232 ? 5.98162 -4.62940 77.35356 1.000 7.23012 232 ALA A N 1
ATOM 2673 C CA . ALA A 1 232 ? 6.79769 -3.44441 77.58085 1.000 7.00598 232 ALA A CA 1
ATOM 2674 C C . ALA A 1 232 ? 6.18616 -2.29454 76.80840 1.000 6.80223 232 ALA A C 1
ATOM 2675 O O . ALA A 1 232 ? 6.07615 -2.36141 75.57886 1.000 8.64089 232 ALA A O 1
ATOM 2682 N N . THR A 1 233 ? 5.78570 -1.23942 77.51189 1.000 7.85843 233 THR A N 1
ATOM 2683 C CA . THR A 1 233 ? 5.24917 -0.04160 76.87208 1.000 8.69064 233 THR A CA 1
ATOM 2684 C C . THR A 1 233 ? 6.04810 1.16947 77.32383 1.000 6.30332 233 THR A C 1
ATOM 2685 O O . THR A 1 233 ? 6.19232 1.39356 78.51804 1.000 8.37028 233 THR A O 1
ATOM 2696 N N . GLY A 1 234 ? 6.50321 1.96595 76.36221 1.000 6.03171 234 GLY A N 1
ATOM 2697 C CA . GLY A 1 234 ? 7.33826 3.11459 76.61419 1.000 7.43442 234 GLY A CA 1
ATOM 2698 C C . GLY A 1 234 ? 8.63442 3.05756 75.83197 1.000 7.08671 234 GLY A C 1
ATOM 2699 O O . GLY A 1 234 ? 9.21058 1.97471 75.65558 1.000 7.67681 234 GLY A O 1
ATOM 2703 N N . ALA A 1 235 ? 9.12946 4.19397 75.36428 1.000 7.85665 235 ALA A N 1
ATOM 2704 C CA . ALA A 1 235 ? 10.40265 4.20081 74.67047 1.000 8.08695 235 ALA A CA 1
ATOM 2705 C C . ALA A 1 235 ? 11.47811 3.66673 75.60355 1.000 6.87871 235 ALA A C 1
ATOM 2706 O O . ALA A 1 235 ? 11.53283 4.02749 76.78302 1.000 7.74489 235 ALA A O 1
ATOM 2713 N N . GLY A 1 236 ? 12.29434 2.74330 75.09645 1.000 6.81297 236 GLY A N 1
ATOM 2714 C CA . GLY A 1 236 ? 13.37033 2.19736 75.89615 1.000 8.56258 236 GLY A CA 1
ATOM 2715 C C . GLY A 1 236 ? 12.96073 1.33564 77.06507 1.000 9.01544 236 GLY A C 1
ATOM 2716 O O . GLY A 1 236 ? 13.79491 1.06085 77.94830 1.000 10.48069 236 GLY A O 1
ATOM 2720 N N . SER A 1 237 ? 11.70281 0.90996 77.11639 1.000 7.77339 237 SER A N 1
ATOM 2721 C CA . SER A 1 237 ? 11.25501 -0.00247 78.15333 1.000 7.93969 237 SER A CA 1
ATOM 2722 C C . SER A 1 237 ? 11.76300 -1.41089 77.86560 1.000 7.92637 237 SER A C 1
ATOM 2723 O O . SER A 1 237 ? 11.97320 -1.79198 76.71756 1.000 9.34245 237 SER A O 1
ATOM 2731 N N . VAL A 1 238 ? 11.98769 -2.16667 78.93253 1.000 7.38460 238 VAL A N 1
ATOM 2732 C CA . VAL A 1 238 ? 12.46335 -3.54501 78.84917 1.000 7.48083 238 VAL A CA 1
ATOM 2733 C C . VAL A 1 238 ? 11.62167 -4.42117 79.76430 1.000 7.77734 238 VAL A C 1
ATOM 2734 O O . VAL A 1 238 ? 11.52402 -4.15283 80.96339 1.000 7.67797 238 VAL A O 1
ATOM 2747 N N . ALA A 1 239 ? 11.05103 -5.48333 79.20688 1.000 8.20906 239 ALA A N 1
ATOM 2748 C CA . ALA A 1 239 ? 10.38574 -6.54848 79.95670 1.000 8.47483 239 ALA A CA 1
ATOM 2749 C C . ALA A 1 239 ? 11.08306 -7.82035 79.49699 1.000 7.04093 239 ALA A C 1
ATOM 2750 O O . ALA A 1 239 ? 10.69949 -8.41479 78.48628 1.000 7.57485 239 ALA A O 1
ATOM 2757 N N . SER A 1 240 ? 12.11863 -8.22729 80.23010 1.000 7.02466 240 SER A N 1
ATOM 2758 C CA . SER A 1 240 ? 12.93202 -9.37576 79.85089 1.000 7.05767 240 SER A CA 1
ATOM 2759 C C . SER A 1 240 ? 12.68281 -10.60309 80.70741 1.000 7.39085 240 SER A C 1
ATOM 2760 O O . SER A 1 240 ? 13.08098 -11.70785 80.31104 1.000 8.81604 240 SER A O 1
ATOM 2768 N N . GLY A 1 241 ? 12.04975 -10.44604 81.86461 1.000 7.95699 241 GLY A N 1
ATOM 2769 C CA . GLY A 1 241 ? 11.64555 -11.59599 82.63897 1.000 7.32386 241 GLY A CA 1
ATOM 2770 C C . GLY A 1 241 ? 10.50354 -12.34899 81.98573 1.000 6.26677 241 GLY A C 1
ATOM 2771 O O . GLY A 1 241 ? 9.69206 -11.79598 81.24102 1.000 7.14907 241 GLY A O 1
ATOM 2775 N N . ALA A 1 242 ? 10.44616 -13.64347 82.27472 1.000 8.16901 242 ALA A N 1
ATOM 2776 C CA . ALA A 1 242 ? 9.27947 -14.42652 81.89124 1.000 8.28382 242 ALA A CA 1
ATOM 2777 C C . ALA A 1 242 ? 8.05778 -13.81888 82.55553 1.000 7.84841 242 ALA A C 1
ATOM 2778 O O . ALA A 1 242 ? 8.07259 -13.54430 83.75551 1.000 9.01211 242 ALA A O 1
ATOM 2785 N N . ASN A 1 243 ? 7.00572 -13.58963 81.77393 1.000 7.87506 243 ASN A N 1
ATOM 2786 C CA A ASN A 1 243 ? 5.72886 -13.08855 82.29677 0.530 8.14436 243 ASN A CA 1
ATOM 2787 C CA B ASN A 1 243 ? 5.73640 -13.09544 82.32096 0.470 7.57429 243 ASN A CA 1
ATOM 2788 C C . ASN A 1 243 ? 5.90096 -11.76582 83.04765 1.000 8.53370 243 ASN A C 1
ATOM 2789 O O . ASN A 1 243 ? 5.23813 -11.51070 84.06001 1.000 9.29648 243 ASN A O 1
ATOM 2809 N N . SER A 1 244 ? 6.78716 -10.92276 82.54032 1.000 7.15819 244 SER A N 1
ATOM 2810 C CA . SER A 1 244 ? 7.07093 -9.60657 83.10404 1.000 6.24494 244 SER A CA 1
ATOM 2811 C C . SER A 1 244 ? 6.29784 -8.50900 82.38933 1.000 7.29383 244 SER A C 1
ATOM 2812 O O . SER A 1 244 ? 5.87125 -8.65425 81.24640 1.000 7.50135 244 SER A O 1
ATOM 2820 N N . SER A 1 245 ? 6.13348 -7.39372 83.08990 1.000 6.79893 245 SER A N 1
ATOM 2821 C CA . SER A 1 245 ? 5.35063 -6.26210 82.59996 1.000 6.88943 245 SER A CA 1
ATOM 2822 C C . SER A 1 245 ? 6.03644 -4.95773 82.98824 1.000 7.17044 245 SER A C 1
ATOM 2823 O O . SER A 1 245 ? 6.28436 -4.71147 84.17111 1.000 8.23806 245 SER A O 1
ATOM 2831 N N . ALA A 1 246 ? 6.30477 -4.10869 81.99544 1.000 5.82510 246 ALA A N 1
ATOM 2832 C CA . ALA A 1 246 ? 6.94239 -2.82027 82.21574 1.000 5.89275 246 ALA A CA 1
ATOM 2833 C C . ALA A 1 246 ? 6.11486 -1.74781 81.52473 1.000 5.38168 246 ALA A C 1
ATOM 2834 O O . ALA A 1 246 ? 5.76433 -1.88063 80.34809 1.000 8.06883 246 ALA A O 1
ATOM 2841 N N . TYR A 1 247 ? 5.81919 -0.68049 82.25226 1.000 5.79052 247 TYR A N 1
ATOM 2842 C CA . TYR A 1 247 ? 5.05623 0.44668 81.73134 1.000 5.81138 247 TYR A CA 1
ATOM 2843 C C . TYR A 1 247 ? 5.78054 1.73375 82.10630 1.000 6.11163 247 TYR A C 1
ATOM 2844 O O . TYR A 1 247 ? 5.96017 2.01363 83.28845 1.000 7.44411 247 TYR A O 1
ATOM 2862 N N . GLY A 1 248 ? 6.18633 2.50244 81.10970 1.000 6.54781 248 GLY A N 1
ATOM 2863 C CA . GLY A 1 248 ? 6.85497 3.77391 81.31962 1.000 7.44786 248 GLY A CA 1
ATOM 2864 C C . GLY A 1 248 ? 8.17504 3.81323 80.57232 1.000 8.15198 248 GLY A C 1
ATOM 2865 O O . GLY A 1 248 ? 8.84950 2.79888 80.38084 1.000 6.96313 248 GLY A O 1
ATOM 2869 N N . THR A 1 249 ? 8.54910 4.99949 80.13447 1.000 8.01240 249 THR A N 1
ATOM 2870 C CA . THR A 1 249 ? 9.80725 5.16002 79.43449 1.000 7.47226 249 THR A CA 1
ATOM 2871 C C . THR A 1 249 ? 10.95916 4.68292 80.29600 1.000 7.32735 249 THR A C 1
ATOM 2872 O O . THR A 1 249 ? 11.06382 5.03953 81.47128 1.000 7.93595 249 THR A O 1
ATOM 2883 N N . GLY A 1 250 ? 11.81941 3.84706 79.70946 1.000 7.98952 250 GLY A N 1
ATOM 2884 C CA . GLY A 1 250 ? 12.96006 3.34867 80.44367 1.000 8.15472 250 GLY A CA 1
ATOM 2885 C C . GLY A 1 250 ? 12.65401 2.45701 81.62651 1.000 8.82697 250 GLY A C 1
ATOM 2886 O O . GLY A 1 250 ? 13.55661 2.22063 82.44031 1.000 10.78275 250 GLY A O 1
ATOM 2890 N N . SER A 1 251 ? 11.41993 1.94711 81.75769 1.000 7.39551 251 SER A N 1
ATOM 2891 C CA . SER A 1 251 ? 11.11052 1.00441 82.82027 1.000 6.98603 251 SER A CA 1
ATOM 2892 C C . SER A 1 251 ? 11.77253 -0.33232 82.50137 1.000 7.55674 251 SER A C 1
ATOM 2893 O O . SER A 1 251 ? 12.04753 -0.64172 81.34810 1.000 8.65642 251 SER A O 1
ATOM 2901 N N . ASN A 1 252 ? 12.05361 -1.11384 83.54591 1.000 7.90861 252 ASN A N 1
ATOM 2902 C CA A ASN A 1 252 ? 12.86066 -2.33321 83.42605 0.515 7.54461 252 ASN A CA 1
ATOM 2903 C CA B ASN A 1 252 ? 12.85906 -2.32743 83.42256 0.485 7.64759 252 ASN A CA 1
ATOM 2904 C C . ASN A 1 252 ? 12.27512 -3.39144 84.34097 1.000 7.59094 252 ASN A C 1
ATOM 2905 O O . ASN A 1 252 ? 12.36334 -3.27532 85.55963 1.000 9.82059 252 ASN A O 1
ATOM 2926 N N . ALA A 1 253 ? 11.67769 -4.42433 83.77056 1.000 8.29485 253 ALA A N 1
ATOM 2927 C CA . ALA A 1 253 ? 11.06747 -5.53531 84.50479 1.000 8.01058 253 ALA A CA 1
ATOM 2928 C C . ALA A 1 253 ? 11.88129 -6.76121 84.11844 1.000 8.08518 253 ALA A C 1
ATOM 2929 O O . ALA A 1 253 ? 11.66738 -7.34463 83.05499 1.000 8.95245 253 ALA A O 1
ATOM 2936 N N . THR A 1 254 ? 12.85801 -7.10427 84.95652 1.000 7.83534 254 THR A N 1
ATOM 2937 C CA . THR A 1 254 ? 13.81475 -8.15295 84.61329 1.000 7.31739 254 THR A CA 1
ATOM 2938 C C . THR A 1 254 ? 13.60413 -9.44409 85.38832 1.000 8.98785 254 THR A C 1
ATOM 2939 O O . THR A 1 254 ? 14.10670 -10.49256 84.96157 1.000 10.76970 254 THR A O 1
ATOM 2950 N N . GLY A 1 255 ? 12.89723 -9.39530 86.51103 1.000 8.78846 255 GLY A N 1
ATOM 2951 C CA . GLY A 1 255 ? 12.61406 -10.61310 87.25784 1.000 8.95744 255 GLY A CA 1
ATOM 2952 C C . GLY A 1 255 ? 11.48751 -11.40469 86.62788 1.000 7.99639 255 GLY A C 1
ATOM 2953 O O . GLY A 1 255 ? 10.65570 -10.88042 85.88756 1.000 8.49204 255 GLY A O 1
ATOM 2957 N N . ALA A 1 256 ? 11.48067 -12.70871 86.89493 1.000 8.95116 256 ALA A N 1
ATOM 2958 C CA . ALA A 1 256 ? 10.33956 -13.51890 86.49430 1.000 8.27674 256 ALA A CA 1
ATOM 2959 C C . ALA A 1 256 ? 9.09503 -12.99374 87.19171 1.000 7.50775 256 ALA A C 1
ATOM 2960 O O . ALA A 1 256 ? 9.09286 -12.80687 88.40751 1.000 8.30543 256 ALA A O 1
ATOM 2967 N N . GLY A 1 257 ? 8.04682 -12.72960 86.41569 1.000 8.47118 257 GLY A N 1
ATOM 2968 C CA . GLY A 1 257 ? 6.81098 -12.22472 86.97369 1.000 7.86928 257 GLY A CA 1
ATOM 2969 C C . GLY A 1 257 ? 6.88687 -10.81481 87.49618 1.000 7.26791 257 GLY A C 1
ATOM 2970 O O . GLY A 1 257 ? 5.94816 -10.35571 88.16901 1.000 11.02978 257 GLY A O 1
ATOM 2974 N N . SER A 1 258 ? 7.96235 -10.10131 87.21664 1.000 7.64736 258 SER A N 1
ATOM 2975 C CA . SER A 1 258 ? 8.09190 -8.75523 87.75328 1.000 7.99099 258 SER A CA 1
ATOM 2976 C C . SER A 1 258 ? 7.22240 -7.75087 86.99303 1.000 8.67089 258 SER A C 1
ATOM 2977 O O . SER A 1 258 ? 6.87426 -7.91707 85.83383 1.000 11.43718 258 SER A O 1
ATOM 2985 N N . VAL A 1 259 ? 6.92945 -6.66347 87.68216 1.000 6.01013 259 VAL A N 1
ATOM 2986 C CA . VAL A 1 259 ? 6.09227 -5.57467 87.19786 1.000 5.98036 259 VAL A CA 1
ATOM 2987 C C . VAL A 1 259 ? 6.76650 -4.25857 87.57526 1.000 5.62838 259 VAL A C 1
ATOM 2988 O O . VAL A 1 259 ? 7.07511 -4.03974 88.74434 1.000 6.97314 259 VAL A O 1
ATOM 3001 N N . ALA A 1 260 ? 6.98010 -3.38716 86.58784 1.000 6.88415 260 ALA A N 1
ATOM 3002 C CA . ALA A 1 260 ? 7.57914 -2.08324 86.82315 1.000 6.02344 260 ALA A CA 1
ATOM 3003 C C . ALA A 1 260 ? 6.68711 -1.03399 86.18046 1.000 6.39152 260 ALA A C 1
ATOM 3004 O O . ALA A 1 260 ? 6.48765 -1.05087 84.96558 1.000 7.87558 260 ALA A O 1
ATOM 3011 N N . ILE A 1 261 ? 6.13398 -0.13782 86.99205 1.000 7.92241 261 ILE A N 1
ATOM 3012 C CA . ILE A 1 261 ? 5.16894 0.86377 86.52010 1.000 6.41847 261 ILE A CA 1
ATOM 3013 C C . ILE A 1 261 ? 5.68315 2.26455 86.87271 1.000 7.46972 261 ILE A C 1
ATOM 3014 O O . ILE A 1 261 ? 5.66199 2.66707 88.04012 1.000 9.39361 261 ILE A O 1
ATOM 3030 N N . GLY A 1 262 ? 6.09858 3.01370 85.85371 1.000 6.60447 262 GLY A N 1
ATOM 3031 C CA . GLY A 1 262 ? 6.57007 4.37547 85.98770 1.000 7.88201 262 GLY A CA 1
ATOM 3032 C C . GLY A 1 262 ? 7.87099 4.55224 85.23658 1.000 9.24156 262 GLY A C 1
ATOM 3033 O O . GLY A 1 262 ? 8.61144 3.58449 85.02231 1.000 8.17760 262 GLY A O 1
ATOM 3037 N N . GLN A 1 263 ? 8.16593 5.77450 84.81603 1.000 8.30566 263 GLN A N 1
ATOM 3038 C CA . GLN A 1 263 ? 9.40012 6.02797 84.09321 1.000 9.22166 263 GLN A CA 1
ATOM 3039 C C . GLN A 1 263 ? 10.55921 5.63115 84.98319 1.000 9.80897 263 GLN A C 1
ATOM 3040 O O . GLN A 1 263 ? 10.58598 5.95294 86.17377 1.000 9.89508 263 GLN A O 1
ATOM 3054 N N . GLY A 1 264 ? 11.47811 4.85000 84.42609 1.000 9.37998 264 GLY A N 1
ATOM 3055 C CA . GLY A 1 264 ? 12.65300 4.43759 85.15027 1.000 9.23884 264 GLY A CA 1
ATOM 3056 C C . GLY A 1 264 ? 12.42544 3.49946 86.31241 1.000 6.83694 264 GLY A C 1
ATOM 3057 O O . GLY A 1 264 ? 13.37905 3.24360 87.06130 1.000 11.34261 264 GLY A O 1
ATOM 3061 N N . ALA A 1 265 ? 11.20788 2.97152 86.49492 1.000 7.38727 265 ALA A N 1
ATOM 3062 C CA . ALA A 1 265 ? 10.97351 1.97250 87.51913 1.000 7.45010 265 ALA A CA 1
ATOM 3063 C C . ALA A 1 265 ? 11.70583 0.68926 87.15214 1.000 7.66093 265 ALA A C 1
ATOM 3064 O O . ALA A 1 265 ? 11.79004 0.32416 85.97843 1.000 11.18596 265 ALA A O 1
ATOM 3071 N N . THR A 1 266 ? 12.24712 0.01058 88.16182 1.000 7.27873 266 THR A N 1
ATOM 3072 C CA . THR A 1 266 ? 13.01079 -1.21081 87.95561 1.000 8.46851 266 THR A CA 1
ATOM 3073 C C . THR A 1 266 ? 12.54290 -2.27441 88.92954 1.000 10.08263 266 THR A C 1
ATOM 3074 O O . THR A 1 266 ? 12.50471 -2.03743 90.13575 1.000 8.77124 266 THR A O 1
ATOM 3085 N N . ALA A 1 267 ? 12.22481 -3.45456 88.41549 1.000 8.97410 267 ALA A N 1
ATOM 3086 C CA . ALA A 1 267 ? 11.77670 -4.58010 89.22997 1.000 9.29422 267 ALA A CA 1
ATOM 3087 C C . ALA A 1 267 ? 12.56726 -5.80874 88.82831 1.000 8.92888 267 ALA A C 1
ATOM 3088 O O . ALA A 1 267 ? 12.33677 -6.36986 87.76062 1.000 9.26900 267 ALA A O 1
ATOM 3095 N N . SER A 1 268 ? 13.49135 -6.22094 89.68896 1.000 8.45611 268 SER A N 1
ATOM 3096 C CA . SER A 1 268 ? 14.28971 -7.41011 89.43927 1.000 8.59445 268 SER A CA 1
ATOM 3097 C C . SER A 1 268 ? 13.87611 -8.59851 90.29634 1.000 9.15588 268 SER A C 1
ATOM 3098 O O . SER A 1 268 ? 14.27194 -9.72961 89.98753 1.000 10.16768 268 SER A O 1
ATOM 3106 N N . GLY A 1 269 ? 13.10184 -8.38206 91.35769 1.000 8.57131 269 GLY A N 1
ATOM 3107 C CA . GLY A 1 269 ? 12.67517 -9.48451 92.19310 1.000 9.73905 269 GLY A CA 1
ATOM 3108 C C . GLY A 1 269 ? 11.61702 -10.33320 91.51037 1.000 8.49515 269 GLY A C 1
ATOM 3109 O O . GLY A 1 269 ? 10.81245 -9.85148 90.71673 1.000 10.21519 269 GLY A O 1
ATOM 3113 N N . SER A 1 270 ? 11.63460 -11.62992 91.82889 1.000 8.99959 270 SER A N 1
ATOM 3114 C CA . SER A 1 270 ? 10.61595 -12.55517 91.33500 1.000 9.04175 270 SER A CA 1
ATOM 3115 C C . SER A 1 270 ? 9.24218 -12.17364 91.87548 1.000 7.60222 270 SER A C 1
ATOM 3116 O O . SER A 1 270 ? 9.05574 -12.06020 93.08811 1.000 8.54503 270 SER A O 1
ATOM 3124 N N . ASN A 1 271 ? 8.27547 -11.98810 90.98445 1.000 7.21143 271 ASN A N 1
ATOM 3125 C CA . ASN A 1 271 ? 6.90615 -11.62481 91.34142 1.000 7.46242 271 ASN A CA 1
ATOM 3126 C C . ASN A 1 271 ? 6.84022 -10.30816 92.09478 1.000 7.42943 271 ASN A C 1
ATOM 3127 O O . ASN A 1 271 ? 5.92513 -10.07662 92.88809 1.000 8.79816 271 ASN A O 1
ATOM 3138 N N . SER A 1 272 ? 7.81871 -9.43237 91.87569 1.000 6.70814 272 SER A N 1
ATOM 3139 C CA A SER A 1 272 ? 7.86039 -8.15401 92.56348 0.715 6.84054 272 SER A CA 1
ATOM 3140 C CA B SER A 1 272 ? 7.85477 -8.15777 92.56881 0.285 6.71227 272 SER A CA 1
ATOM 3141 C C . SER A 1 272 ? 7.20776 -7.07913 91.71132 1.000 7.17332 272 SER A C 1
ATOM 3142 O O . SER A 1 272 ? 7.00348 -7.23896 90.50690 1.000 10.88094 272 SER A O 1
ATOM 3155 N N . VAL A 1 273 ? 6.89710 -5.97005 92.35402 1.000 7.38531 273 VAL A N 1
ATOM 3156 C CA . VAL A 1 273 ? 6.26790 -4.82313 91.72241 1.000 6.45410 273 VAL A CA 1
ATOM 3157 C C . VAL A 1 273 ? 7.01947 -3.58059 92.16301 1.000 6.65082 273 VAL A C 1
ATOM 3158 O O . VAL A 1 273 ? 7.19413 -3.37403 93.36895 1.000 7.30768 273 VAL A O 1
ATOM 3171 N N . ALA A 1 274 ? 7.44910 -2.75078 91.18856 1.000 6.82875 274 ALA A N 1
ATOM 3172 C CA . ALA A 1 274 ? 7.99452 -1.42314 91.44782 1.000 7.03707 274 ALA A CA 1
ATOM 3173 C C . ALA A 1 274 ? 6.97022 -0.43306 90.93217 1.000 7.17713 274 ALA A C 1
ATOM 3174 O O . ALA A 1 274 ? 6.72947 -0.36037 89.72101 1.000 8.70259 274 ALA A O 1
ATOM 3181 N N . LEU A 1 275 ? 6.37880 0.32912 91.84950 1.000 6.91985 275 LEU A N 1
ATOM 3182 C CA . LEU A 1 275 ? 5.28923 1.24233 91.53025 1.000 6.25303 275 LEU A CA 1
ATOM 3183 C C . LEU A 1 275 ? 5.75158 2.66659 91.77011 1.000 6.92469 275 LEU A C 1
ATOM 3184 O O . LEU A 1 275 ? 6.07725 3.03187 92.90416 1.000 7.61013 275 LEU A O 1
ATOM 3200 N N . GLY A 1 276 ? 5.75727 3.45596 90.69979 1.000 7.02719 276 GLY A N 1
ATOM 3201 C CA . GLY A 1 276 ? 6.15614 4.85250 90.75378 1.000 6.67111 276 GLY A CA 1
ATOM 3202 C C . GLY A 1 276 ? 7.41792 5.12295 89.95932 1.000 7.75212 276 GLY A C 1
ATOM 3203 O O . GLY A 1 276 ? 8.28230 4.25208 89.79753 1.000 7.33394 276 GLY A O 1
ATOM 3207 N N . THR A 1 277 ? 7.53480 6.34194 89.46673 1.000 8.15769 277 THR A N 1
ATOM 3208 C CA A THR A 1 277 ? 8.74967 6.77662 88.79274 0.795 7.06823 277 THR A CA 1
ATOM 3209 C CA B THR A 1 277 ? 8.75110 6.76523 88.78804 0.205 7.36714 277 THR A CA 1
ATOM 3210 C C . THR A 1 277 ? 9.94788 6.53668 89.69894 1.000 7.59139 277 THR A C 1
ATOM 3211 O O . THR A 1 277 ? 9.93270 6.89794 90.87542 1.000 9.03504 277 THR A O 1
ATOM 3230 N N . GLY A 1 278 ? 10.97666 5.89901 89.14171 1.000 8.39906 278 GLY A N 1
ATOM 3231 C CA . GLY A 1 278 ? 12.21093 5.62984 89.83207 1.000 8.55146 278 GLY A CA 1
ATOM 3232 C C . GLY A 1 278 ? 12.13973 4.58602 90.92190 1.000 7.82856 278 GLY A C 1
ATOM 3233 O O . GLY A 1 278 ? 13.14549 4.35963 91.58388 1.000 9.51692 278 GLY A O 1
ATOM 3237 N N . SER A 1 279 ? 10.98727 3.93897 91.13151 1.000 7.57305 279 SER A N 1
ATOM 3238 C CA . SER A 1 279 ? 10.88961 2.91843 92.15848 1.000 7.08331 279 SER A CA 1
ATOM 3239 C C . SER A 1 279 ? 11.72725 1.69449 91.81165 1.000 7.77588 279 SER A C 1
ATOM 3240 O O . SER A 1 279 ? 11.95641 1.38379 90.64894 1.000 9.60206 279 SER A O 1
ATOM 3248 N N . VAL A 1 280 ? 12.19639 1.01485 92.84874 1.000 7.92260 280 VAL A N 1
ATOM 3249 C CA . VAL A 1 280 ? 13.08418 -0.13595 92.72173 1.000 7.52036 280 VAL A CA 1
ATOM 3250 C C . VAL A 1 280 ? 12.49332 -1.25938 93.56046 1.000 7.06805 280 VAL A C 1
ATOM 3251 O O . VAL A 1 280 ? 12.18714 -1.06378 94.74617 1.000 8.64252 280 VAL A O 1
ATOM 3264 N N . ALA A 1 281 ? 12.31135 -2.43308 92.96409 1.000 7.44523 281 ALA A N 1
ATOM 3265 C CA . ALA A 1 281 ? 11.82151 -3.60193 93.69994 1.000 8.01607 281 ALA A CA 1
ATOM 3266 C C . ALA A 1 281 ? 12.79235 -4.75678 93.46420 1.000 9.15526 281 ALA A C 1
ATOM 3267 O O . ALA A 1 281 ? 12.67113 -5.46892 92.47672 1.000 10.99479 281 ALA A O 1
ATOM 3274 N N . SER A 1 282 ? 13.76456 -4.92224 94.35977 1.000 9.35531 282 SER A N 1
ATOM 3275 C CA A SER A 1 282 ? 14.73657 -5.99796 94.23494 0.274 10.09626 282 SER A CA 1
ATOM 3276 C CA B SER A 1 282 ? 14.73413 -6.00111 94.23357 0.726 9.49976 282 SER A CA 1
ATOM 3277 C C . SER A 1 282 ? 14.41452 -7.20339 95.10423 1.000 12.06462 282 SER A C 1
ATOM 3278 O O . SER A 1 282 ? 14.94021 -8.29816 94.83614 1.000 13.82507 282 SER A O 1
ATOM 3293 N N . GLU A 1 283 ? 13.58554 -7.04030 96.13029 1.000 11.19438 283 GLU A N 1
ATOM 3294 C CA . GLU A 1 283 ? 13.23637 -8.16227 96.99031 1.000 12.65408 283 GLU A CA 1
ATOM 3295 C C . GLU A 1 283 ? 12.13939 -8.98763 96.33119 1.000 10.73190 283 GLU A C 1
ATOM 3296 O O . GLU A 1 283 ? 11.13636 -8.44226 95.86991 1.000 11.53865 283 GLU A O 1
ATOM 3308 N N . ASP A 1 284 ? 12.30109 -10.30598 96.34302 1.000 10.36158 284 ASP A N 1
ATOM 3309 C CA . ASP A 1 284 ? 11.28155 -11.19240 95.80114 1.000 10.71959 284 ASP A CA 1
ATOM 3310 C C . ASP A 1 284 ? 9.93517 -11.00550 96.50189 1.000 10.54216 284 ASP A C 1
ATOM 3311 O O . ASP A 1 284 ? 9.85359 -10.84881 97.73000 1.000 12.00856 284 ASP A O 1
ATOM 3320 N N . ASN A 1 285 ? 8.87040 -11.02486 95.69704 1.000 9.83065 285 ASN A N 1
ATOM 3321 C CA . ASN A 1 285 ? 7.48826 -11.09255 96.16964 1.000 9.45307 285 ASN A CA 1
ATOM 3322 C C . ASN A 1 285 ? 7.10170 -9.89119 97.01039 1.000 9.23494 285 ASN A C 1
ATOM 3323 O O . ASN A 1 285 ? 6.36455 -10.03225 97.98101 1.000 9.03123 285 ASN A O 1
ATOM 3334 N N . THR A 1 286 ? 7.57306 -8.70696 96.61930 1.000 8.13264 286 THR A N 1
ATOM 3335 C CA . THR A 1 286 ? 7.23041 -7.45795 97.29263 1.000 7.35972 286 THR A CA 1
ATOM 3336 C C . THR A 1 286 ? 6.62533 -6.44392 96.31998 1.000 6.70236 286 THR A C 1
ATOM 3337 O O . THR A 1 286 ? 6.80682 -6.53320 95.11779 1.000 8.74588 286 THR A O 1
ATOM 3348 N N . VAL A 1 287 ? 5.91087 -5.46653 96.87670 1.000 7.52860 287 VAL A N 1
ATOM 3349 C CA . VAL A 1 287 ? 5.47447 -4.26250 96.18205 1.000 6.67188 287 VAL A CA 1
ATOM 3350 C C . VAL A 1 287 ? 6.25401 -3.10095 96.76251 1.000 6.25966 287 VAL A C 1
ATOM 3351 O O . VAL A 1 287 ? 6.03598 -2.71942 97.91949 1.000 9.94685 287 VAL A O 1
ATOM 3364 N N . SER A 1 288 ? 7.11229 -2.48406 95.96056 1.000 5.36644 288 SER A N 1
ATOM 3365 C CA . SER A 1 288 ? 7.83281 -1.28972 96.38587 1.000 6.45033 288 SER A CA 1
ATOM 3366 C C . SER A 1 288 ? 7.18362 -0.02126 95.84248 1.000 6.94812 288 SER A C 1
ATOM 3367 O O . SER A 1 288 ? 6.92605 0.08785 94.63900 1.000 8.73220 288 SER A O 1
ATOM 3375 N N . VAL A 1 289 ? 6.97307 0.95531 96.72444 1.000 6.87989 289 VAL A N 1
ATOM 3376 C CA . VAL A 1 289 ? 6.46417 2.26118 96.31725 1.000 7.03959 289 VAL A CA 1
ATOM 3377 C C . VAL A 1 289 ? 7.56309 3.30859 96.23761 1.000 8.58803 289 VAL A C 1
ATOM 3378 O O . VAL A 1 289 ? 7.26698 4.50376 96.17561 1.000 8.97958 289 VAL A O 1
ATOM 3391 N N . GLY A 1 290 ? 8.82248 2.88582 96.23069 1.000 6.85266 290 GLY A N 1
ATOM 3392 C CA . GLY A 1 290 ? 9.92402 3.82440 96.07346 1.000 8.95824 290 GLY A CA 1
ATOM 3393 C C . GLY A 1 290 ? 11.24877 3.09772 96.10482 1.000 7.33749 290 GLY A C 1
ATOM 3394 O O . GLY A 1 290 ? 11.44079 2.08869 95.41995 1.000 7.96763 290 GLY A O 1
ATOM 3398 N N . SER A 1 291 ? 12.16754 3.61114 96.90720 1.000 8.59658 291 SER A N 1
ATOM 3399 C CA . SER A 1 291 ? 13.48906 3.02761 97.08349 1.000 9.91123 291 SER A CA 1
ATOM 3400 C C . SER A 1 291 ? 14.04049 3.60104 98.38285 1.000 9.16826 291 SER A C 1
ATOM 3401 O O . SER A 1 291 ? 13.48543 4.53967 98.94598 1.000 9.68562 291 SER A O 1
ATOM 3409 N N . ALA A 1 292 ? 15.12952 3.01922 98.87492 1.000 8.75308 292 ALA A N 1
ATOM 3410 C CA . ALA A 1 292 ? 15.65449 3.45215 100.15434 1.000 9.87509 292 ALA A CA 1
ATOM 3411 C C . ALA A 1 292 ? 16.20814 4.86191 100.00403 1.000 10.42695 292 ALA A C 1
ATOM 3412 O O . ALA A 1 292 ? 17.00885 5.13800 99.10389 1.000 11.68885 292 ALA A O 1
ATOM 3419 N N . GLY A 1 293 ? 15.74429 5.76297 100.85539 1.000 11.07995 293 GLY A N 1
ATOM 3420 C CA . GLY A 1 293 ? 16.07057 7.16351 100.74716 1.000 10.45393 293 GLY A CA 1
ATOM 3421 C C . GLY A 1 293 ? 15.02195 7.97140 100.01878 1.000 10.95302 293 GLY A C 1
ATOM 3422 O O . GLY A 1 293 ? 14.97257 9.19042 100.18089 1.000 11.45387 293 GLY A O 1
ATOM 3426 N N . SER A 1 294 ? 14.16106 7.30935 99.25914 1.000 9.06427 294 SER A N 1
ATOM 3427 C CA . SER A 1 294 ? 13.14106 7.92705 98.41173 1.000 9.80959 294 SER A CA 1
ATOM 3428 C C . SER A 1 294 ? 11.82980 7.19546 98.63501 1.000 9.28501 294 SER A C 1
ATOM 3429 O O . SER A 1 294 ? 11.17159 6.74660 97.69920 1.000 12.13005 294 SER A O 1
ATOM 3437 N N . GLU A 1 295 ? 11.46354 7.04362 99.89837 1.000 7.54339 295 GLU A N 1
ATOM 3438 C CA . GLU A 1 295 ? 10.19740 6.40873 100.27146 1.000 8.92492 295 GLU A CA 1
ATOM 3439 C C . GLU A 1 295 ? 9.02370 7.34926 99.99692 1.000 8.57151 295 GLU A C 1
ATOM 3440 O O . GLU A 1 295 ? 9.16519 8.56234 100.01848 1.000 9.43632 295 GLU A O 1
ATOM 3452 N N . ARG A 1 296 ? 7.84400 6.76571 99.76270 1.000 7.34244 296 ARG A N 1
ATOM 3453 C CA . ARG A 1 296 ? 6.61907 7.50758 99.50572 1.000 7.05079 296 ARG A CA 1
ATOM 3454 C C . ARG A 1 296 ? 5.58024 7.12405 100.55189 1.000 6.48462 296 ARG A C 1
ATOM 3455 O O . ARG A 1 296 ? 5.46153 5.95059 100.90338 1.000 7.22966 296 ARG A O 1
ATOM 3476 N N . ARG A 1 297 ? 4.80561 8.10229 101.01761 1.000 6.91664 297 ARG A N 1
ATOM 3477 C CA . ARG A 1 297 ? 3.62230 7.80317 101.80998 1.000 6.50249 297 ARG A CA 1
ATOM 3478 C C . ARG A 1 297 ? 2.56515 7.21841 100.88078 1.000 6.69919 297 ARG A C 1
ATOM 3479 O O . ARG A 1 297 ? 2.51391 7.53098 99.70100 1.000 8.19109 297 ARG A O 1
ATOM 3500 N N . ILE A 1 298 ? 1.72728 6.34020 101.42101 1.000 6.58143 298 ILE A N 1
ATOM 3501 C CA . ILE A 1 298 ? 0.56039 5.82014 100.71226 1.000 6.39297 298 ILE A CA 1
ATOM 3502 C C . ILE A 1 298 ? -0.65838 6.46489 101.34197 1.000 7.58919 298 ILE A C 1
ATOM 3503 O O . ILE A 1 298 ? -0.80124 6.45516 102.56779 1.000 8.32805 298 ILE A O 1
ATOM 3519 N N . THR A 1 299 ? -1.53142 7.02835 100.51851 1.000 7.21518 299 THR A N 1
ATOM 3520 C CA . THR A 1 299 ? -2.58318 7.90157 100.98005 1.000 6.59135 299 THR A CA 1
ATOM 3521 C C . THR A 1 299 ? -3.95105 7.40853 100.52199 1.000 7.04591 299 THR A C 1
ATOM 3522 O O . THR A 1 299 ? -4.08139 6.60294 99.59827 1.000 6.43635 299 THR A O 1
ATOM 3533 N N . ASN A 1 300 ? -4.98197 7.93941 101.17159 1.000 7.85875 300 ASN A N 1
ATOM 3534 C CA . ASN A 1 300 ? -6.38146 7.55432 100.93453 1.000 6.96628 300 ASN A CA 1
ATOM 3535 C C . ASN A 1 300 ? -6.61097 6.06382 101.17380 1.000 7.07990 300 ASN A C 1
ATOM 3536 O O . ASN A 1 300 ? -7.39303 5.41540 100.47315 1.000 6.75495 300 ASN A O 1
ATOM 3547 N N . VAL A 1 301 ? -5.96980 5.55232 102.22369 1.000 6.63877 301 VAL A N 1
ATOM 3548 C CA . VAL A 1 301 ? -6.10399 4.16635 102.65615 1.000 7.04028 301 VAL A CA 1
ATOM 3549 C C . VAL A 1 301 ? -7.23548 4.09884 103.67497 1.000 7.01655 301 VAL A C 1
ATOM 3550 O O . VAL A 1 301 ? -7.16372 4.73071 104.73990 1.000 8.87671 301 VAL A O 1
ATOM 3563 N N . ALA A 1 302 ? -8.25239 3.29723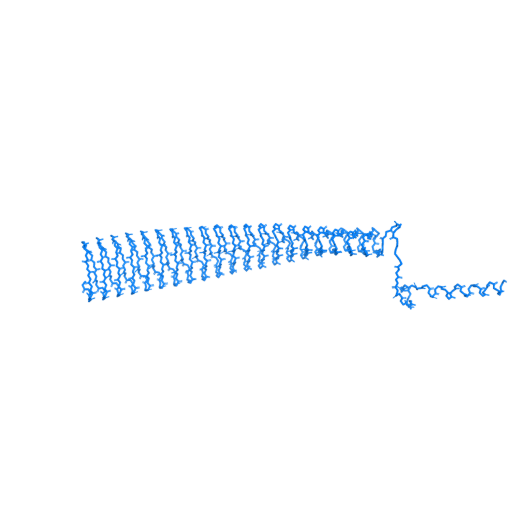 103.37207 1.000 7.32976 302 ALA A N 1
ATOM 3564 C CA . ALA A 1 302 ? -9.32658 3.07909 104.33141 1.000 6.71587 302 ALA A CA 1
ATOM 3565 C C . ALA A 1 302 ? -8.86414 2.15028 105.44526 1.000 8.29714 302 ALA A C 1
ATOM 3566 O O . ALA A 1 302 ? -7.98530 1.31104 105.26231 1.000 8.46057 302 ALA A O 1
ATOM 3573 N N . ALA A 1 303 ? -9.50249 2.27288 106.59862 1.000 8.80348 303 ALA A N 1
ATOM 3574 C CA . ALA A 1 303 ? -9.12886 1.45613 107.74345 1.000 9.03371 303 ALA A CA 1
ATOM 3575 C C . ALA A 1 303 ? -9.19124 -0.02843 107.39707 1.000 6.89586 303 ALA A C 1
ATOM 3576 O O . ALA A 1 303 ? -10.18631 -0.51755 106.86982 1.000 9.55549 303 ALA A O 1
ATOM 3583 N N . GLY A 1 304 ? -8.12525 -0.74919 107.72491 1.000 8.35861 304 GLY A N 1
ATOM 3584 C CA . GLY A 1 304 ? -8.11976 -2.18783 107.52773 1.000 9.27422 304 GLY A CA 1
ATOM 3585 C C . GLY A 1 304 ? -9.08374 -2.90765 108.45434 1.000 9.18415 304 GLY A C 1
ATOM 3586 O O . GLY A 1 304 ? -9.31743 -2.51055 109.60119 1.000 11.63968 304 GLY A O 1
ATOM 3590 N N . VAL A 1 305 ? -9.61459 -4.02305 107.96015 1.000 9.27853 305 VAL A N 1
ATOM 3591 C CA . VAL A 1 305 ? -10.59788 -4.82673 108.67858 1.000 11.59609 305 VAL A CA 1
ATOM 3592 C C . VAL A 1 305 ? -10.08623 -6.24433 108.91850 1.000 12.72559 305 VAL A C 1
ATOM 3593 O O . VAL A 1 305 ? -10.06164 -6.72423 110.05003 1.000 14.01002 305 VAL A O 1
ATOM 3606 N N . ASN A 1 306 ? -9.66581 -6.91881 107.86220 1.000 12.23298 306 ASN A N 1
ATOM 3607 C CA . ASN A 1 306 ? -9.16481 -8.28033 107.94318 1.000 11.53317 306 ASN A CA 1
ATOM 3608 C C . ASN A 1 306 ? -7.66191 -8.27905 108.21096 1.000 9.60560 306 ASN A C 1
ATOM 3609 O O . ASN A 1 306 ? -6.97401 -7.27250 108.04034 1.000 9.78304 306 ASN A O 1
ATOM 3620 N N . ALA A 1 307 ? -7.17056 -9.43375 108.68125 1.000 10.37759 307 ALA A N 1
ATOM 3621 C CA . ALA A 1 307 ? -5.83386 -9.50987 109.27174 1.000 10.60803 307 ALA A CA 1
ATOM 3622 C C . ALA A 1 307 ? -4.74902 -9.04720 108.30219 1.000 10.00257 307 ALA A C 1
ATOM 3623 O O . ALA A 1 307 ? -3.74251 -8.47359 108.72187 1.000 10.48873 307 ALA A O 1
ATOM 3630 N N . THR A 1 308 ? -4.90793 -9.32218 107.01115 1.000 9.43296 308 THR A N 1
ATOM 3631 C CA . THR A 1 308 ? -3.91578 -8.94489 106.01667 1.000 8.27920 308 THR A CA 1
ATOM 3632 C C . THR A 1 308 ? -4.27652 -7.66274 105.27255 1.000 7.61129 308 THR A C 1
ATOM 3633 O O . THR A 1 308 ? -3.72689 -7.40767 104.19741 1.000 8.81398 308 THR A O 1
ATOM 3644 N N . ASP A 1 309 ? -5.16893 -6.83983 105.81486 1.000 9.65643 309 ASP A N 1
ATOM 3645 C CA . ASP A 1 309 ? -5.36623 -5.49748 105.28393 1.000 7.92277 309 ASP A CA 1
ATOM 3646 C C . ASP A 1 309 ? -4.32285 -4.53540 105.85436 1.000 7.71810 309 ASP A C 1
ATOM 3647 O O . ASP A 1 309 ? -3.84730 -4.70280 106.98145 1.000 8.67429 309 ASP A O 1
ATOM 3656 N N . ALA A 1 310 ? -4.02893 -3.47333 105.11236 1.000 7.60904 310 ALA A N 1
ATOM 3657 C CA . ALA A 1 310 ? -3.14215 -2.43965 105.63392 1.000 7.81766 310 ALA A CA 1
ATOM 3658 C C . ALA A 1 310 ? -3.83764 -1.64056 106.73674 1.000 8.79918 310 ALA A C 1
ATOM 3659 O O . ALA A 1 310 ? -5.06858 -1.52760 106.76430 1.000 8.73718 310 ALA A O 1
ATOM 3666 N N . VAL A 1 311 ? -3.02631 -1.05192 107.62968 1.000 11.22969 311 VAL A N 1
ATOM 3667 C CA . VAL A 1 311 ? -3.47287 -0.20028 108.73122 1.000 12.59659 311 VAL A CA 1
ATOM 3668 C C . VAL A 1 311 ? -3.20396 1.24999 108.36012 1.000 12.29985 311 VAL A C 1
ATOM 3669 O O . VAL A 1 311 ? -2.15557 1.56047 107.76741 1.000 15.39132 311 VAL A O 1
ATOM 3682 N N . ASN A 1 312 ? -4.12580 2.15325 108.69739 1.000 9.72467 312 ASN A N 1
ATOM 3683 C CA A ASN A 1 312 ? -3.87426 3.57363 108.49838 0.866 10.17056 312 ASN A CA 1
ATOM 3684 C CA B ASN A 1 312 ? -3.87417 3.57182 108.49669 0.134 9.93662 312 ASN A CA 1
ATOM 3685 C C . ASN A 1 312 ? -3.55109 4.27730 109.81534 1.000 9.71338 312 ASN A C 1
ATOM 3686 O O . ASN A 1 312 ? -3.70677 3.73068 110.91669 1.000 10.18535 312 ASN A O 1
ATOM 3706 N N . VAL A 1 313 ? -3.06645 5.50696 109.68280 1.000 9.40590 313 VAL A N 1
ATOM 3707 C CA . VAL A 1 313 ? -2.59524 6.28186 110.82626 1.000 10.34703 313 VAL A CA 1
ATOM 3708 C C . VAL A 1 313 ? -3.68697 6.43557 111.87197 1.000 11.54467 313 VAL A C 1
ATOM 3709 O O . VAL A 1 313 ? -3.42221 6.37507 113.07632 1.000 11.79129 313 VAL A O 1
ATOM 3722 N N . GLY A 1 314 ? -4.92076 6.67628 111.43992 1.000 11.15274 314 GLY A N 1
ATOM 3723 C CA . GLY A 1 314 ? -6.00451 6.87027 112.39153 1.000 12.65632 314 GLY A CA 1
ATOM 3724 C C . GLY A 1 314 ? -6.21862 5.67316 113.29329 1.000 11.31458 314 GLY A C 1
ATOM 3725 O O . GLY A 1 314 ? -6.55789 5.82682 114.46680 1.000 12.61184 314 GLY A O 1
ATOM 3729 N N . GLN A 1 315 ? -6.02007 4.46345 112.76507 1.000 11.56183 315 GLN A N 1
ATOM 3730 C CA . GLN A 1 315 ? -6.12434 3.27740 113.60258 1.000 11.85247 315 GLN A CA 1
ATOM 3731 C C . GLN A 1 315 ? -4.99507 3.21279 114.61804 1.000 17.31127 315 GLN A C 1
ATOM 3732 O O . GLN A 1 315 ? -5.20273 2.75931 115.74775 1.000 17.06395 315 GLN A O 1
ATOM 3746 N N . MET A 1 316 ? -3.80155 3.64714 114.23066 1.000 15.95846 316 MET A N 1
ATOM 3747 C CA A MET A 1 316 ? -2.67139 3.68414 115.15118 0.670 18.07366 316 MET A CA 1
ATOM 3748 C CA B MET A 1 316 ? -2.67672 3.68540 115.15443 0.330 18.37757 316 MET A CA 1
ATOM 3749 C C . MET A 1 316 ? -2.84278 4.78743 116.18720 1.000 18.53317 316 MET A C 1
ATOM 3750 O O . MET A 1 316 ? -2.49263 4.60078 117.36092 1.000 18.54063 316 MET A O 1
ATOM 3776 N N . LYS A 1 317 ? -3.38452 5.93772 115.77776 1.000 16.96401 317 LYS A N 1
ATOM 3777 C CA . LYS A 1 317 ? -3.57019 7.03311 116.72424 1.000 19.82584 317 LYS A CA 1
ATOM 3778 C C . LYS A 1 317 ? -4.54576 6.65740 117.83140 1.000 20.27742 317 LYS A C 1
ATOM 3779 O O . LYS A 1 317 ? -4.42258 7.15258 118.95526 1.000 23.09915 317 LYS A O 1
ATOM 3798 N N . GLN A 1 318 ? -5.52148 5.78869 117.54132 1.000 20.27983 318 GLN A N 1
ATOM 3799 C CA . GLN A 1 318 ? -6.41983 5.32646 118.59689 1.000 23.65079 318 GLN A CA 1
ATOM 3800 C C . GLN A 1 318 ? -5.68374 4.46584 119.61378 1.000 25.07671 318 GLN A C 1
ATOM 3801 O O . GLN A 1 318 ? -5.99985 4.51590 120.80963 1.000 26.97479 318 GLN A O 1
ATOM 3815 N N . ILE A 1 319 ? -4.69200 3.68578 119.17763 1.000 26.53196 319 ILE A N 1
ATOM 3816 C CA A ILE A 1 319 ? -3.88087 2.93511 120.13137 0.652 27.90023 319 ILE A CA 1
ATOM 3817 C CA B ILE A 1 319 ? -3.88377 2.93610 120.13367 0.348 27.75275 319 ILE A CA 1
ATOM 3818 C C . ILE A 1 319 ? -2.99959 3.88319 120.93490 1.000 28.37621 319 ILE A C 1
ATOM 3819 O O . ILE A 1 319 ? -2.80846 3.70308 122.14607 1.000 29.46500 319 ILE A O 1
ATOM 3848 N N . GLU A 1 320 ? -2.44692 4.90335 120.27603 1.000 26.83502 320 GLU A N 1
ATOM 3849 C CA . GLU A 1 320 ? -1.60929 5.87433 120.97079 1.000 30.15400 320 GLU A CA 1
ATOM 3850 C C . GLU A 1 320 ? -2.39584 6.61737 122.04260 1.000 33.36091 320 GLU A C 1
ATOM 3851 O O . GLU A 1 320 ? -1.89899 6.81812 123.15705 1.000 32.79534 320 GLU A O 1
ATOM 3863 N N . ASP A 1 321 ? -3.62155 7.04306 121.72196 1.000 34.01997 321 ASP A N 1
ATOM 3864 C CA . ASP A 1 321 ? -4.44759 7.73009 122.71251 1.000 35.51629 321 ASP A CA 1
ATOM 3865 C C . ASP A 1 321 ? -4.74816 6.81824 123.89279 1.000 36.86093 321 ASP A C 1
ATOM 3866 O O . ASP A 1 321 ? -4.71971 7.25396 125.05140 1.000 38.63371 321 ASP A O 1
ATOM 3875 N N . LYS A 1 322 ? -5.04756 5.54876 123.61869 1.000 35.68798 322 LYS A N 1
ATOM 3876 C CA . LYS A 1 322 ? -5.25931 4.58754 124.69501 1.000 37.97005 322 LYS A CA 1
ATOM 3877 C C . LYS A 1 322 ? -4.03359 4.50259 125.59955 1.000 39.69977 322 LYS A C 1
ATOM 3878 O O . LYS A 1 322 ? -4.15273 4.51812 126.83103 1.000 41.61494 322 LYS A O 1
ATOM 3897 N N . ILE A 1 323 ? -2.84097 4.41471 125.00657 1.000 39.06177 323 ILE A N 1
ATOM 3898 C CA . ILE A 1 323 ? -1.62692 4.33219 125.81336 1.000 39.49949 323 ILE A CA 1
ATOM 3899 C C . ILE A 1 323 ? -1.40984 5.61897 126.60222 1.000 40.70094 323 ILE A C 1
ATOM 3900 O O . ILE A 1 323 ? -0.91626 5.58114 127.73639 1.000 41.73449 323 ILE A O 1
ATOM 3916 N N . GLU A 1 324 ? -1.78030 6.77068 126.04075 1.000 41.04474 324 GLU A N 1
ATOM 3917 C CA . GLU A 1 324 ? -1.71205 8.00999 126.80798 1.000 43.02289 324 GLU A CA 1
ATOM 3918 C C . GLU A 1 324 ? -2.53536 7.89732 128.08652 1.000 44.56265 324 GLU A C 1
ATOM 3919 O O . GLU A 1 324 ? -2.05456 8.21434 129.18168 1.000 45.82671 324 GLU A O 1
ATOM 3923 N N . GLU A 1 325 ? -3.77667 7.41858 127.96746 1.000 44.80880 325 GLU A N 1
ATOM 3924 C CA . GLU A 1 325 ? -4.65071 7.31505 129.13284 1.000 45.08745 325 GLU A CA 1
ATOM 3925 C C . GLU A 1 325 ? -4.16510 6.24847 130.10670 1.000 45.92763 325 GLU A C 1
ATOM 3926 O O . GLU A 1 325 ? -4.29015 6.41621 131.32562 1.000 46.47600 325 GLU A O 1
ATOM 3938 N N . ILE A 1 326 ? -3.62298 5.14064 129.59651 1.000 45.97220 326 ILE A N 1
ATOM 3939 C CA . ILE A 1 326 ? -2.91484 4.18821 130.44095 1.000 46.01396 326 ILE A CA 1
ATOM 3940 C C . ILE A 1 326 ? -1.66349 4.80160 131.05167 1.000 48.18664 326 ILE A C 1
ATOM 3941 O O . ILE A 1 326 ? -1.07344 4.21530 131.96434 1.000 49.37836 326 ILE A O 1
ATOM 3957 N N . LEU A 1 327 ? -1.23704 5.97014 130.56614 1.000 50.19205 327 LEU A N 1
ATOM 3958 C CA . LEU A 1 327 ? -0.16292 6.69915 131.23030 1.000 52.92725 327 LEU A CA 1
ATOM 3959 C C . LEU A 1 327 ? -0.69041 7.52815 132.39543 1.000 56.36606 327 LEU A C 1
ATOM 3960 O O . LEU A 1 327 ? 0.02891 7.73625 133.37904 1.000 57.53837 327 LEU A O 1
ATOM 3964 N N . SER A 1 328 ? -1.93650 8.00180 132.30395 1.000 57.88951 328 SER A N 1
ATOM 3965 C CA . SER A 1 328 ? -2.55924 8.68994 133.42995 1.000 58.41757 328 SER A CA 1
ATOM 3966 C C . SER A 1 328 ? -2.93625 7.70217 134.52708 1.000 60.12171 328 SER A C 1
ATOM 3967 O O . SER A 1 328 ? -2.65884 7.93522 135.70965 1.000 61.30019 328 SER A O 1
ATOM 3971 N N . LYS A 1 329 ? -3.57779 6.59134 134.15343 1.000 60.18830 329 LYS A N 1
ATOM 3972 C CA . LYS A 1 329 ? -3.88543 5.52384 135.09987 1.000 59.71693 329 LYS A CA 1
ATOM 3973 C C . LYS A 1 329 ? -2.64116 4.86317 135.67586 1.000 61.08305 329 LYS A C 1
ATOM 3974 O O . LYS A 1 329 ? -2.77793 3.96189 136.51094 1.000 63.73988 329 LYS A O 1
ATOM 3978 N N . ILE A 1 330 ? -1.45332 5.28423 135.25523 1.000 58.92823 330 ILE A N 1
ATOM 3979 C CA . ILE A 1 330 ? -0.21327 4.84803 135.87348 1.000 56.39502 330 ILE A CA 1
ATOM 3980 C C . ILE A 1 330 ? 0.73531 6.04194 135.98953 1.000 57.51151 330 ILE A C 1
ATOM 3981 O O . ILE A 1 330 ? 0.39491 7.07690 136.56313 1.000 58.51257 330 ILE A O 1
#

GO terms:
  GO:0009986 cell surface (C, EXP)

Radius of gyration: 34.87 Å; Cα contacts (8 Å, |Δi|>4): 1434; chains: 1; bounding box: 32×26×135 Å

Nearest PDB structures (foldseek):
  7o23-assembly1_A  TM=1.003E+00  e=1.383E-50  Burkholderia pseudomallei 1026b
  3s6l-assembly2_D  TM=4.973E-01  e=2.794E-09  Burkholderia pseudomallei 1710b
  2yo3-assembly1_A  TM=9.913E-01  e=9.690E-05  Saccharomyces cerevisiae
  3wp8-assembly1_A-3  TM=7.349E-01  e=2.708E-06  Acinetobacter sp. Tol 5
  2yo3-assembly1_C  TM=6.992E-01  e=1.281E-04  Saccharomyces cerevisiae

Secondary structure (DSSP, 8-state):
--TT-EEESTT-B--STT-EEESTT-EE-STT-EEESTT-EE-STT-EEESTT-EE-STT-EEESTT-EE-STT-EEESTT-EE-STT-EEESTT-EE-STT-EEESTT-EE-STT-EEESTT-EE-STT-EEESTT-EE-STT-EEESTT-EE-STT-EEESTT-EE-STT-EEESTT-EE-STT-EEESTT-EE-STT-EEESTT-EE-STT-EEESTT-EE-STT-EEESTT-EE-STT-EEESTT-EE-STT-EEESTT-EE-STT-EEESTT-EE-STT-EESSBTTB-----SPPPP-STTSPP-HHHHHHHHHHHHHHHH--

Sequence (329 aa):
SGSNSTANGANSTASSGDNSTASGTNASSATGENSTATGTDSTASGSNSTANGTNSTASGNNSTASGTNASATGENSTATGTDSAASGTNSTANNGTNSTASGDNSTASGTNASATGENSTATGTASTASGSSNSTANGANSTASGAGATATGENAAATGAGATATGNNASASGTSSTAGGANAIASGENSTTNGANSTASGNGSSAFFGESAAAAGDGSTALGANAVASGVVGSVATGAGSVASGANNSSAYGTGSNNATGAGSVAIGQGATASGSNSSVALGTTGSVASSEDNTVSVGSAGSERRITNVAAGVNATDAVNNVGQMMKQIIEDKIEEILSKI

Solvent-accessible surface area: 14444 Å² total; per-residue (Å²): 127,15,63,126,34,69,46,94,47,72,127,20,51,1,64,8,68,80,0,60,1,41,20,65,63,0,26,0,60,6,91,61,0,52,0,51,16,57,62,0,39,0,48,4,45,76,0,57,1,77,14,67,76,0,35,0,46,5,68,70,0,57,1,43,20,59,66,0,29,0,67,6,70,63,0,50,0,52,16,57,66,1,30,0,54,4,59,68,0,56,1,78,15,62,76,0,42,0,47,6,70,66,0,53,0,40,22,58,72,1,28,0,59,6,102,65,0,50,0,60,17,70,39,0,43,0,48,6,54,88,0,53,0,72,15,36,66,0,43,0,48,6,55,34,0,47,0,49,18,77,70,1,26,0,66,7,51,39,0,48,0,70,16,66,61,1,32,0,52,2,58,60,0,58,1,9,24,39,65,0,73,0,48,4,78,95,0,63,1,74,16,34,69,0,39,0,47,3,79,39,0,39,5,124,11,78,33,1,32,0,57,5,76,44,0,40,0,64,20,46,84,0,49,0,51,6,84,27,0,60,0,34,15,45,36,0,40,0,48,6,46,102,0,39,3,133,15,73,28,0,50,0,65,7,54,21,0,41,0,59,16,98,28,0,45,0,57,2,53,95,0,39,0,84,17,80,39,0,70,2,76,124,97,114,47,102,23,40,6,37,103,72,72,133,107,213,120,82,154,50,87,56,20,129,104,112,141,61,70,105,40,86,38,56,91,116,139,110,88,93,120,103,61,117,81,67,88,88,174

InterPro domains:
  IPR005594 Trimeric autotransporter adhesin YadA-like, C-terminal membrane anchor domain [PF03895] (1094-1152)
  IPR008635 Trimeric autotransporter adhesin YadA-like, stalk domain [PF05662] (157-195)
  IPR008635 Trimeric autotransporter adhesin YadA-like, stalk domain [PF05662] (242-281)
  IPR008635 Trimeric autotransporter adhesin YadA-like, stalk domain [PF05662] (372-413)
  IPR008635 Trimeric autotransporter adhesin YadA-like, stalk domain [PF05662] (1036-1066)
  IPR008640 Trimeric autotransporter adhesin YadA-like, head domain [PF05658] (432-458)
  IPR008640 Trimeric autotransporter adhesin YadA-like, head domain [PF05658] (460-486)
  IPR008640 Trimeric autotransporter adhesin YadA-like, head domain [PF05658] (502-528)
  IPR008640 Trimeric autotransporter adhesin YadA-like, head domain [PF05658] (544-570)
  IPR008640 Trimeric autotransporter adhesin YadA-like, head domain [PF05658] (586-612)
  IPR008640 Trimeric autotransporter adhesin YadA-like, head domain [PF05658] (628-654)
  IPR008640 Trimeric autotransporter adhesin YadA-like, head domain [PF05658] (670-696)
  IPR008640 Trimeric autotransporter adhesin YadA-like, head domain [PF05658] (712-738)
  IPR008640 Trimeric autotransporter adhesin YadA-like, head domain [PF05658] (754-780)
  IPR008640 Trimeric autotransporter adhesin YadA-like, head domain [PF05658] (796-822)
  IPR008640 Trimeric autotransporter adhesin YadA-like, head domain [PF05658] (824-850)
  IPR008640 Trimeric autotransporter adhesin YadA-like, head domain [PF05658] (852-878)
  IPR008640 Trimeric autotransporter adhesin YadA-like, head domain [PF05658] (894-920)
  IPR008640 Trimeric autotransporter adhesin YadA-like, head domain [PF05658] (936-962)
  IPR008640 Trimeric autotransporter adhesin YadA-like, head domain [PF05658] (964-990)

Foldseek 3Di:
DADCEDAAEDCEDQNAHCEYAYYANGYQCAHVEYTEEHCTEQNAHVEYFAEHVTYQNAHCEYFYYHVGYFCAHNEYFYEDCEYQQAHNGYYAEHVEYQCAHCEYFYAHCTYQNAHVEYFAAHVEYQQAHCEYYHAHCEYQNAHNEYFAAHVTYAQAHCEYFYAHVTYAQAHVEYEAAHVEYQQAHNEYEHAHCEYQNAHCEYYYAHNFYQCAHVEYAAYHVGEQNAHNEYFHAHCTYQNAHNEYEDAHNEEAQDHLEYAHYHCGYEHAHVEYFHYHQGYHDHHPYYAPHDVVGHDDDDPQDADDDPPGDHDPVVVVVVVVVVVVVVVVD

Organism: Burkholderia pseudomallei (strain 1026b) (NCBI:txid884204)